Protein AF-A0A3B1BJD5-F1 (afdb_monomer)

Mean predicted aligned error: 6.27 Å

Nearest PDB structures (foldseek):
  6oih-assembly2_C  TM=5.327E-01  e=3.552E-01  Aquifex aeolicus VF5
  6oih-assembly1_D  TM=4.584E-01  e=2.961E-01  Aquifex aeolicus VF5

Radius of gyration: 19.08 Å; Cα contacts (8 Å, |Δi|>4): 242; chains: 1; bounding box: 48×38×48 Å

Structure (mmCIF, N/CA/C/O backbone):
data_AF-A0A3B1BJD5-F1
#
_entry.id   AF-A0A3B1BJD5-F1
#
loop_
_atom_site.group_PDB
_atom_site.id
_atom_site.type_symbol
_atom_site.label_atom_id
_atom_site.label_alt_id
_atom_site.label_comp_id
_atom_site.label_asym_id
_atom_site.label_entity_id
_atom_site.label_seq_id
_atom_site.pdbx_PDB_ins_code
_atom_site.Cartn_x
_atom_site.Cartn_y
_atom_site.Cartn_z
_atom_site.occupancy
_atom_site.B_iso_or_equiv
_atom_site.auth_seq_id
_atom_site.auth_comp_id
_atom_site.auth_asym_id
_atom_site.auth_atom_id
_atom_site.pdbx_PDB_model_num
ATOM 1 N N . MET A 1 1 ? 13.749 -19.580 -8.328 1.00 55.09 1 MET A N 1
ATOM 2 C CA . MET A 1 1 ? 14.750 -18.487 -8.400 1.00 55.09 1 MET A CA 1
ATOM 3 C C . MET A 1 1 ? 16.111 -19.047 -8.027 1.00 55.09 1 MET A C 1
ATOM 5 O O . MET A 1 1 ? 16.202 -19.703 -6.994 1.00 55.09 1 MET A O 1
ATOM 9 N N . ARG A 1 2 ? 17.153 -18.867 -8.848 1.00 71.12 2 ARG A N 1
ATOM 10 C CA . ARG A 1 2 ? 18.503 -19.333 -8.485 1.00 71.12 2 ARG A CA 1
ATOM 11 C C . ARG A 1 2 ? 19.071 -18.375 -7.427 1.00 71.12 2 ARG A C 1
ATOM 13 O O . ARG A 1 2 ? 18.827 -17.176 -7.498 1.00 71.12 2 ARG A O 1
ATOM 20 N N . LYS A 1 3 ? 19.856 -18.865 -6.455 1.00 68.94 3 LYS A N 1
ATOM 21 C CA . LYS A 1 3 ? 20.470 -18.023 -5.393 1.00 68.94 3 LYS A CA 1
ATOM 22 C C . LYS A 1 3 ? 21.253 -16.816 -5.948 1.00 68.94 3 LYS A C 1
ATOM 24 O O . LYS A 1 3 ? 21.345 -15.785 -5.289 1.00 68.94 3 LYS A O 1
ATOM 29 N N . LYS A 1 4 ? 21.792 -16.936 -7.169 1.00 74.38 4 LYS A N 1
ATOM 30 C CA . LYS A 1 4 ? 22.493 -15.859 -7.885 1.00 74.38 4 LYS A CA 1
ATOM 31 C C . LYS A 1 4 ? 21.564 -14.692 -8.254 1.00 74.38 4 LYS A C 1
ATOM 33 O O . LYS A 1 4 ? 21.969 -13.547 -8.095 1.00 74.38 4 LYS A O 1
ATOM 38 N N . ASP A 1 5 ? 20.320 -14.969 -8.640 1.00 77.00 5 ASP A N 1
ATOM 39 C CA . ASP A 1 5 ? 19.348 -13.954 -9.071 1.00 77.00 5 ASP A CA 1
ATOM 40 C C . ASP A 1 5 ? 18.937 -13.059 -7.894 1.00 77.00 5 ASP A C 1
ATOM 42 O O . ASP A 1 5 ? 18.892 -11.839 -8.016 1.00 77.00 5 ASP A O 1
ATOM 46 N N . LEU A 1 6 ? 18.724 -13.656 -6.713 1.00 78.69 6 LEU A N 1
ATOM 47 C CA . LEU A 1 6 ? 18.380 -12.918 -5.494 1.00 78.69 6 LEU A CA 1
ATOM 48 C C . LEU A 1 6 ? 19.480 -11.925 -5.095 1.00 78.69 6 LEU A C 1
ATOM 50 O O . LEU A 1 6 ? 19.189 -10.785 -4.742 1.00 78.69 6 LEU A O 1
ATOM 54 N N . ARG A 1 7 ? 20.752 -12.335 -5.191 1.00 82.31 7 ARG A N 1
ATOM 55 C CA . ARG A 1 7 ? 21.892 -11.455 -4.895 1.00 82.31 7 ARG A CA 1
ATOM 56 C C . ARG A 1 7 ? 21.932 -10.254 -5.839 1.00 82.31 7 ARG A C 1
ATOM 58 O O . ARG A 1 7 ? 22.247 -9.150 -5.399 1.00 82.31 7 ARG A O 1
ATOM 65 N N . ILE A 1 8 ? 21.594 -10.456 -7.112 1.00 79.25 8 ILE A N 1
ATOM 66 C CA . ILE A 1 8 ? 21.540 -9.378 -8.106 1.00 79.25 8 ILE A CA 1
ATOM 67 C C . ILE A 1 8 ? 20.424 -8.389 -7.751 1.00 79.25 8 ILE A C 1
ATOM 69 O O . ILE A 1 8 ? 20.696 -7.193 -7.670 1.00 79.25 8 ILE A O 1
ATOM 73 N N . TYR A 1 9 ? 19.214 -8.868 -7.444 1.00 81.38 9 TYR A N 1
ATOM 74 C CA . TYR A 1 9 ? 18.106 -7.998 -7.024 1.00 81.38 9 TYR A CA 1
ATOM 75 C C . TYR A 1 9 ? 18.443 -7.178 -5.773 1.00 81.38 9 TYR A C 1
ATOM 77 O O . TYR A 1 9 ? 18.254 -5.964 -5.767 1.00 81.38 9 TYR A O 1
ATOM 85 N N . LEU A 1 10 ? 19.028 -7.801 -4.746 1.00 79.38 10 LEU A N 1
ATOM 86 C CA . LEU A 1 10 ? 19.455 -7.089 -3.534 1.00 79.38 10 LEU A CA 1
ATOM 87 C C . LEU A 1 10 ? 20.529 -6.031 -3.822 1.00 79.38 10 LEU A C 1
ATOM 89 O O . LEU A 1 10 ? 20.517 -4.953 -3.226 1.00 79.38 10 LEU A O 1
ATOM 93 N N . THR A 1 11 ? 21.444 -6.313 -4.752 1.00 83.00 11 THR A N 1
ATOM 94 C CA . THR A 1 11 ? 22.478 -5.353 -5.167 1.00 83.00 11 THR A CA 1
ATOM 95 C C . THR A 1 11 ? 21.852 -4.137 -5.852 1.00 83.00 11 THR A C 1
ATOM 97 O O . THR A 1 11 ? 22.225 -3.011 -5.531 1.00 83.00 11 THR A O 1
ATOM 100 N N . LEU A 1 12 ? 20.867 -4.349 -6.735 1.00 79.62 12 LEU A N 1
ATOM 101 C CA . LEU A 1 12 ? 20.127 -3.269 -7.398 1.00 79.62 12 LEU A CA 1
ATOM 102 C C . LEU A 1 12 ? 19.384 -2.392 -6.385 1.00 79.62 12 LEU A C 1
ATOM 104 O O . LEU A 1 12 ? 19.548 -1.175 -6.403 1.00 79.62 12 LEU A O 1
ATOM 108 N N . ILE A 1 13 ? 18.659 -3.006 -5.445 1.00 80.44 13 ILE A N 1
ATOM 109 C CA . ILE A 1 13 ? 17.944 -2.282 -4.383 1.00 80.44 13 ILE A CA 1
ATOM 110 C C . ILE A 1 13 ? 18.921 -1.429 -3.561 1.00 80.44 13 ILE A C 1
ATOM 112 O O . ILE A 1 13 ? 18.677 -0.246 -3.322 1.00 80.44 13 ILE A O 1
ATOM 116 N N . THR A 1 14 ? 20.060 -2.005 -3.163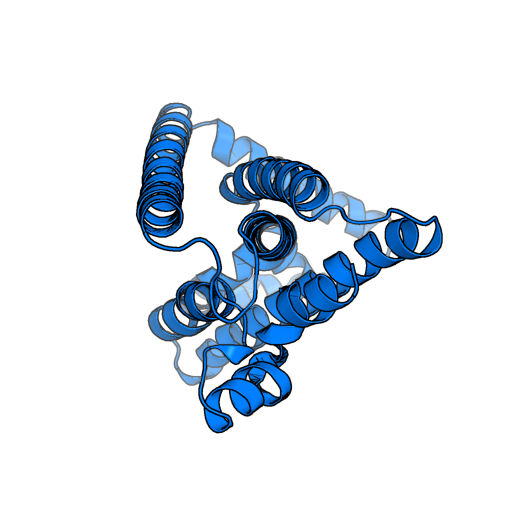 1.00 79.56 14 THR A N 1
ATOM 117 C CA . THR A 1 14 ? 21.069 -1.300 -2.356 1.00 79.56 14 THR A CA 1
ATOM 118 C C . THR A 1 14 ? 21.688 -0.128 -3.121 1.00 79.56 14 THR A C 1
ATOM 120 O O . THR A 1 14 ? 21.891 0.942 -2.545 1.00 79.56 14 THR A O 1
ATOM 123 N N . ALA A 1 15 ? 21.968 -0.299 -4.416 1.00 81.62 15 ALA A N 1
ATOM 124 C CA . ALA A 1 15 ? 22.473 0.772 -5.270 1.00 81.62 15 ALA A CA 1
ATOM 125 C C . ALA A 1 15 ? 21.460 1.923 -5.393 1.00 81.62 15 ALA A C 1
ATOM 127 O O . ALA A 1 15 ? 21.830 3.085 -5.214 1.00 81.62 15 ALA A O 1
ATOM 128 N N . SER A 1 16 ? 20.177 1.608 -5.592 1.00 75.44 16 SER A N 1
ATOM 129 C CA . SER A 1 16 ? 19.103 2.606 -5.666 1.00 75.44 16 SER A CA 1
ATOM 130 C C . SER A 1 16 ? 18.926 3.382 -4.358 1.00 75.44 16 SER A C 1
ATOM 132 O O . SER A 1 16 ? 18.714 4.595 -4.385 1.00 75.44 16 SER A O 1
ATOM 134 N N . ILE A 1 17 ? 19.054 2.717 -3.205 1.00 76.31 17 ILE A N 1
ATOM 135 C CA . ILE A 1 17 ? 19.011 3.378 -1.891 1.00 76.31 17 ILE A CA 1
ATOM 136 C C . ILE A 1 17 ? 20.200 4.336 -1.726 1.00 76.31 17 ILE A C 1
ATOM 138 O O . ILE A 1 17 ? 20.011 5.480 -1.312 1.00 76.31 17 ILE A O 1
ATOM 142 N N . ARG A 1 18 ? 21.417 3.907 -2.088 1.00 79.19 18 ARG A N 1
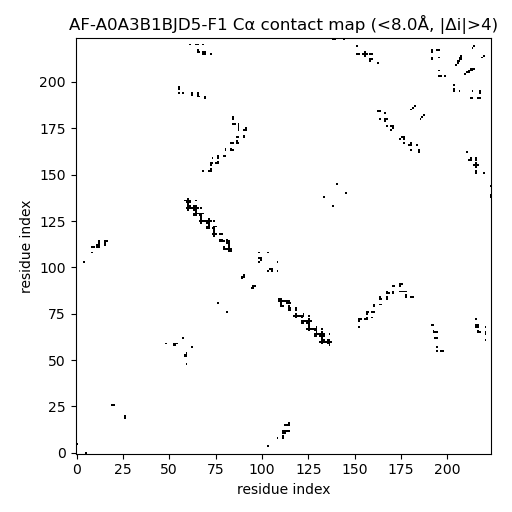ATOM 143 C CA . ARG A 1 18 ? 22.625 4.747 -1.993 1.00 79.19 18 ARG A CA 1
ATOM 144 C C . ARG A 1 18 ? 22.534 6.001 -2.861 1.00 79.19 18 ARG A C 1
ATOM 146 O O . ARG A 1 18 ? 22.813 7.080 -2.350 1.00 79.19 18 ARG A O 1
ATOM 153 N N . GLY A 1 19 ? 22.066 5.878 -4.104 1.00 77.94 19 GLY A N 1
ATOM 154 C CA . GLY A 1 19 ? 21.890 7.031 -4.996 1.00 77.94 19 GLY A CA 1
ATOM 155 C C . GLY A 1 19 ? 20.889 8.065 -4.462 1.00 77.94 19 GLY A C 1
ATOM 156 O O . GLY A 1 19 ? 21.081 9.264 -4.629 1.00 77.94 19 GLY A O 1
ATOM 157 N N . LYS A 1 20 ? 19.844 7.633 -3.740 1.0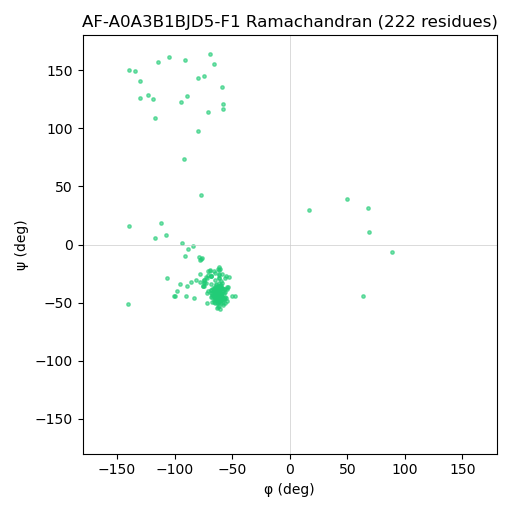0 70.06 20 LYS A N 1
ATOM 158 C CA . LYS A 1 20 ? 18.892 8.567 -3.109 1.00 70.06 20 LYS A CA 1
ATOM 159 C C . LYS A 1 20 ? 19.446 9.273 -1.870 1.00 70.06 20 LYS A C 1
ATOM 161 O O . LYS A 1 20 ? 19.039 10.397 -1.594 1.00 70.06 20 LYS A O 1
ATOM 166 N N . MET A 1 21 ? 20.351 8.637 -1.125 1.00 73.94 21 MET A N 1
ATOM 167 C CA . MET A 1 21 ? 20.962 9.230 0.075 1.00 73.94 21 MET A CA 1
ATOM 168 C C . MET A 1 21 ? 22.067 10.250 -0.237 1.00 73.94 21 MET A C 1
ATOM 170 O O . MET A 1 21 ? 22.467 11.001 0.651 1.00 73.94 21 MET A O 1
ATOM 174 N N . GLU A 1 22 ? 22.546 10.298 -1.480 1.00 80.62 22 GLU A N 1
ATOM 175 C CA . GLU A 1 22 ? 23.562 11.255 -1.926 1.00 80.62 22 GLU A CA 1
ATOM 176 C C . GLU A 1 22 ? 23.049 12.706 -1.859 1.00 80.62 22 GLU A C 1
ATOM 178 O O . GLU A 1 22 ? 23.743 13.608 -1.385 1.00 80.62 22 GLU A O 1
ATOM 183 N N . TYR A 1 23 ? 21.777 12.924 -2.207 1.00 77.75 23 TYR A N 1
ATOM 184 C CA . TYR A 1 23 ? 21.139 14.243 -2.208 1.00 77.75 23 TYR A CA 1
ATOM 185 C C . TYR A 1 23 ? 20.440 14.556 -0.878 1.00 77.75 23 TYR A C 1
ATOM 187 O O . TYR A 1 23 ? 19.210 14.586 -0.775 1.00 77.75 23 TYR A O 1
ATOM 195 N N . LYS A 1 24 ? 21.238 14.849 0.156 1.00 78.12 24 LYS A N 1
ATOM 196 C CA . LYS A 1 24 ? 20.754 15.165 1.518 1.00 78.12 24 LYS A CA 1
ATOM 197 C C . LYS A 1 24 ? 19.709 16.291 1.565 1.00 78.12 24 LYS A C 1
ATOM 199 O O . LYS A 1 24 ? 18.760 16.211 2.340 1.00 78.12 24 LYS A O 1
ATOM 204 N N . MET A 1 25 ? 19.844 17.316 0.718 1.00 83.06 25 MET A N 1
ATOM 205 C CA . MET A 1 25 ? 18.879 18.426 0.646 1.00 83.06 25 MET A CA 1
ATOM 206 C C . MET A 1 25 ? 17.510 17.965 0.139 1.00 83.06 25 MET A C 1
ATOM 208 O O . MET A 1 25 ? 16.485 18.301 0.725 1.00 83.06 25 MET A O 1
ATOM 212 N N . THR A 1 26 ? 17.482 17.144 -0.910 1.00 81.12 26 THR A N 1
ATOM 213 C CA . THR A 1 26 ? 16.249 16.574 -1.468 1.00 81.12 26 THR A CA 1
ATOM 214 C C . THR A 1 26 ? 15.542 15.675 -0.454 1.00 81.12 26 THR A C 1
ATOM 216 O O . THR A 1 26 ? 14.317 15.706 -0.356 1.00 81.12 26 THR A O 1
ATOM 219 N N . PHE A 1 27 ? 16.306 14.928 0.350 1.00 75.44 27 PHE A N 1
ATOM 220 C CA . PHE A 1 27 ? 15.767 14.151 1.465 1.00 75.44 27 PHE A CA 1
ATOM 221 C C . PHE A 1 27 ? 15.086 15.039 2.519 1.00 75.44 27 PHE A C 1
ATOM 223 O O . PHE A 1 27 ? 13.950 14.761 2.897 1.00 75.44 27 PHE A O 1
ATOM 230 N N . LEU A 1 28 ? 15.740 16.123 2.955 1.00 81.25 28 LEU A N 1
ATOM 231 C CA . LEU A 1 28 ? 15.172 17.056 3.936 1.00 81.25 28 LEU A CA 1
ATOM 232 C C . LEU A 1 28 ? 13.889 17.719 3.422 1.00 81.25 28 LEU A C 1
ATOM 234 O O . LEU A 1 28 ? 12.886 17.731 4.131 1.00 81.25 28 LEU A O 1
ATOM 238 N N . PHE A 1 29 ? 13.881 18.213 2.181 1.00 86.25 29 PHE A N 1
ATOM 239 C CA . PHE A 1 29 ? 12.675 18.796 1.584 1.00 86.25 29 PHE A CA 1
ATOM 240 C C . PHE A 1 29 ? 11.531 17.786 1.488 1.00 86.25 29 PHE A C 1
ATOM 242 O O . PHE A 1 29 ? 10.403 18.117 1.848 1.00 86.25 29 PHE A O 1
ATOM 249 N N . MET A 1 30 ? 11.812 16.550 1.056 1.00 79.50 30 MET A N 1
ATOM 250 C CA . MET A 1 30 ? 10.806 15.485 1.049 1.00 79.50 30 MET A CA 1
ATOM 251 C C . MET A 1 30 ? 10.280 15.199 2.454 1.00 79.50 30 MET A C 1
ATOM 253 O O . MET A 1 30 ? 9.074 15.059 2.620 1.00 79.50 30 MET A O 1
ATOM 257 N N . PHE A 1 31 ? 11.153 15.147 3.461 1.00 78.81 31 PHE A N 1
ATOM 258 C CA . PHE A 1 31 ? 10.751 14.938 4.848 1.00 78.81 31 PHE A CA 1
ATOM 259 C C . PHE A 1 31 ? 9.801 16.042 5.336 1.00 78.81 31 PHE A C 1
ATOM 261 O O . PHE A 1 31 ? 8.715 15.734 5.821 1.00 78.81 31 PHE A O 1
ATOM 268 N N . PHE A 1 32 ? 10.145 17.319 5.147 1.00 84.06 32 PHE A N 1
ATOM 269 C CA . PHE A 1 32 ? 9.286 18.436 5.560 1.00 84.06 32 PHE A CA 1
ATOM 270 C C . PHE A 1 32 ? 7.965 18.496 4.789 1.00 84.06 32 PHE A C 1
ATOM 272 O O . PHE A 1 32 ? 6.914 18.678 5.403 1.00 84.06 32 PHE A O 1
ATOM 279 N N . ALA A 1 33 ? 7.993 18.302 3.467 1.00 84.62 33 ALA A N 1
ATOM 280 C CA . ALA A 1 33 ? 6.779 18.250 2.652 1.00 84.62 33 ALA A CA 1
ATOM 281 C C . ALA A 1 33 ? 5.822 17.165 3.157 1.00 84.62 33 ALA A C 1
ATOM 283 O O . ALA A 1 33 ? 4.610 17.363 3.221 1.00 84.62 33 ALA A O 1
ATOM 284 N N . LEU A 1 34 ? 6.386 16.035 3.573 1.00 78.62 34 LEU A N 1
ATOM 285 C CA . LEU A 1 34 ? 5.636 14.913 4.089 1.00 78.62 34 LEU A CA 1
ATOM 286 C C . LEU A 1 34 ? 5.047 15.192 5.480 1.00 78.62 34 LEU A C 1
ATOM 288 O O . LEU A 1 34 ? 3.878 14.892 5.712 1.00 78.62 34 LEU A O 1
ATOM 292 N N . VAL A 1 35 ? 5.808 15.829 6.377 1.00 79.44 35 VAL A N 1
ATOM 293 C CA . VAL A 1 35 ? 5.302 16.296 7.681 1.00 79.44 35 VAL A CA 1
ATOM 294 C C . VAL A 1 35 ? 4.111 17.241 7.498 1.00 79.44 35 VAL A C 1
ATOM 296 O O . VAL A 1 35 ? 3.087 17.058 8.152 1.00 79.44 35 VAL A O 1
ATOM 299 N N . ILE A 1 36 ? 4.208 18.210 6.582 1.00 85.56 36 ILE A N 1
ATOM 300 C CA . ILE A 1 36 ? 3.123 19.163 6.295 1.00 85.56 36 ILE A CA 1
ATOM 301 C C . ILE A 1 36 ? 1.903 18.445 5.707 1.00 85.56 36 ILE A C 1
ATOM 303 O O . ILE A 1 36 ? 0.782 18.671 6.163 1.00 85.56 36 ILE A O 1
ATOM 307 N N . TYR A 1 37 ? 2.115 17.560 4.728 1.00 79.06 37 TYR A N 1
ATOM 308 C CA . TYR A 1 37 ? 1.046 16.774 4.109 1.00 79.06 37 TYR A CA 1
ATOM 309 C C . TYR A 1 37 ? 0.248 15.987 5.157 1.00 79.06 37 TYR A C 1
ATOM 311 O O . TYR A 1 37 ? -0.984 16.033 5.171 1.00 79.06 37 TYR A O 1
ATOM 319 N N . TYR A 1 38 ? 0.938 15.325 6.088 1.00 73.62 38 TYR A N 1
ATOM 320 C CA . TYR A 1 38 ? 0.279 14.561 7.145 1.00 73.62 38 TYR A CA 1
ATOM 321 C C . TYR A 1 38 ? -0.343 15.426 8.237 1.00 73.62 38 TYR A C 1
ATOM 323 O O . TYR A 1 38 ? -1.422 15.086 8.718 1.00 73.62 38 TYR A O 1
ATOM 331 N N . ALA A 1 39 ? 0.272 16.552 8.601 1.00 78.25 39 ALA A N 1
ATOM 332 C CA . ALA A 1 39 ? -0.342 17.511 9.514 1.00 78.25 39 ALA A CA 1
ATOM 333 C C . ALA A 1 39 ? -1.677 18.034 8.956 1.00 78.25 39 ALA A C 1
ATOM 335 O O . ALA A 1 39 ? -2.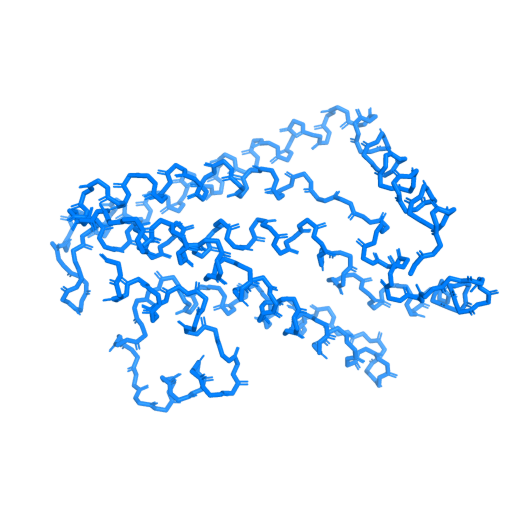643 18.164 9.705 1.00 78.25 39 ALA A O 1
ATOM 336 N N . GLY A 1 40 ? -1.758 18.251 7.637 1.00 80.94 40 GLY A N 1
ATOM 337 C CA . GLY A 1 40 ? -3.000 18.604 6.948 1.00 80.94 40 GLY A CA 1
ATOM 338 C C . GLY A 1 40 ? -4.074 17.520 7.066 1.00 80.94 40 GLY A C 1
ATOM 339 O O . GLY A 1 40 ? -5.199 17.819 7.460 1.00 80.94 40 GLY A O 1
ATOM 340 N N . HIS A 1 41 ? -3.720 16.258 6.804 1.00 71.25 41 HIS A N 1
ATOM 341 C CA . HIS A 1 41 ? -4.637 15.117 6.963 1.00 71.25 41 HIS A CA 1
ATOM 342 C C . HIS A 1 41 ? -5.139 14.962 8.402 1.00 71.25 41 HIS A C 1
ATOM 344 O O . HIS A 1 41 ? -6.343 14.840 8.623 1.00 71.25 41 HIS A O 1
ATOM 350 N N . ILE A 1 42 ? -4.246 15.044 9.394 1.00 70.81 42 ILE A N 1
ATOM 351 C CA . ILE A 1 42 ? -4.626 15.025 10.815 1.00 70.81 42 ILE A CA 1
ATOM 352 C C . ILE A 1 42 ? -5.543 16.210 11.139 1.00 70.81 42 ILE A C 1
ATOM 354 O O . ILE A 1 42 ? -6.533 16.034 11.842 1.00 70.81 42 ILE A O 1
ATOM 358 N N . GLY A 1 43 ? -5.260 17.400 10.604 1.00 75.69 43 GLY A N 1
ATOM 359 C CA . GLY A 1 43 ? -6.100 18.585 10.772 1.00 75.69 43 GLY A CA 1
ATOM 360 C C . GLY A 1 43 ? -7.522 18.383 10.245 1.00 75.69 43 GLY A C 1
ATOM 361 O O . GLY A 1 43 ? -8.481 18.681 10.955 1.00 75.69 43 GLY A O 1
ATOM 362 N N . VAL A 1 44 ? -7.673 17.813 9.044 1.00 71.25 44 VAL A N 1
ATOM 363 C CA . VAL A 1 44 ? -8.989 17.468 8.474 1.00 71.25 44 VAL A CA 1
ATOM 364 C C . VAL A 1 44 ? -9.721 16.475 9.372 1.00 71.25 44 VAL A C 1
ATOM 366 O O . VAL A 1 44 ? -10.889 16.692 9.698 1.00 71.25 44 VAL A O 1
ATOM 369 N N . VAL A 1 45 ? -9.032 15.424 9.822 1.00 68.25 45 VAL A N 1
ATOM 370 C CA . VAL A 1 45 ? -9.603 14.437 10.743 1.00 68.25 45 VAL A CA 1
ATOM 371 C C . VAL A 1 45 ? -10.072 15.123 12.024 1.00 68.25 45 VAL A C 1
ATOM 373 O O . VAL A 1 45 ? -11.240 14.984 12.359 1.00 68.25 45 VAL A O 1
ATOM 376 N N . LEU A 1 46 ? -9.234 15.925 12.691 1.00 68.12 46 LEU A N 1
ATOM 377 C CA . LEU A 1 46 ? -9.573 16.642 13.930 1.00 68.12 46 LEU A CA 1
ATOM 378 C C . LEU A 1 46 ? -10.800 17.551 13.783 1.00 68.12 46 LEU A C 1
ATOM 380 O O . LEU A 1 46 ? -11.643 17.581 14.678 1.00 68.12 46 LEU A O 1
ATOM 384 N N . VAL A 1 47 ? -10.932 18.259 12.658 1.00 78.31 47 VAL A N 1
ATOM 385 C CA . VAL A 1 47 ? -12.119 19.080 12.362 1.00 78.31 47 VAL A CA 1
ATOM 386 C C . VAL A 1 47 ? -13.376 18.214 12.267 1.00 78.31 47 VAL A C 1
ATOM 388 O O . VAL A 1 47 ? -14.430 18.598 12.776 1.00 78.31 47 VAL A O 1
ATOM 391 N N . ILE A 1 48 ? -13.268 17.031 11.659 1.00 69.62 48 ILE A N 1
ATOM 392 C CA . ILE A 1 48 ? -14.362 16.060 11.606 1.00 69.62 48 ILE A CA 1
ATOM 393 C C . ILE A 1 48 ? -14.658 15.513 13.013 1.00 69.62 48 ILE A C 1
ATOM 395 O O . ILE A 1 48 ? -15.825 15.515 13.398 1.00 69.62 48 ILE A O 1
ATOM 399 N N . LEU A 1 49 ? -13.646 15.142 13.816 1.00 65.06 49 LEU A N 1
ATOM 400 C CA . LEU A 1 49 ? -13.830 14.644 15.195 1.00 65.06 49 LEU A CA 1
ATOM 401 C C . LEU A 1 49 ? -14.518 15.681 16.095 1.00 65.06 49 LEU A C 1
ATOM 403 O O . LEU A 1 49 ? -15.312 15.323 16.960 1.00 65.06 49 LEU A O 1
ATOM 407 N N . ALA A 1 50 ? -14.226 16.968 15.893 1.00 73.38 50 ALA A N 1
ATOM 408 C CA . ALA A 1 50 ? -14.837 18.054 16.656 1.00 73.38 50 ALA A CA 1
ATOM 409 C C . ALA A 1 50 ? -16.331 18.251 16.338 1.00 73.38 50 ALA A C 1
ATOM 411 O O . ALA A 1 50 ? -17.058 18.836 17.139 1.00 73.38 50 ALA A O 1
ATOM 412 N N . LYS A 1 51 ? -16.795 17.792 15.167 1.00 75.50 51 LYS A N 1
ATOM 413 C CA . LYS A 1 51 ? -18.181 17.949 14.696 1.00 75.50 51 LYS A CA 1
ATOM 414 C C . LYS A 1 51 ? -18.998 16.659 14.756 1.00 75.50 51 LYS A C 1
ATOM 416 O O . LYS A 1 51 ? -20.215 16.736 14.904 1.00 75.50 51 LYS A O 1
ATOM 421 N N . PHE A 1 52 ? -18.357 15.500 14.625 1.00 73.56 52 PHE A N 1
ATOM 422 C CA . PHE A 1 52 ? -19.009 14.201 14.484 1.00 73.56 52 PHE A CA 1
ATOM 423 C C . PHE A 1 52 ? -18.429 13.190 15.474 1.00 73.56 52 PHE A C 1
ATOM 425 O O . PHE A 1 52 ? -17.227 12.943 15.499 1.00 73.56 52 PHE A O 1
ATOM 432 N N . THR A 1 53 ? -19.304 12.564 16.260 1.00 72.06 53 THR A N 1
ATOM 433 C CA . THR A 1 53 ? -18.940 11.474 17.181 1.00 72.06 53 THR A CA 1
ATOM 434 C C . THR A 1 53 ? -18.839 10.126 16.472 1.00 72.06 53 THR A C 1
ATOM 436 O O . THR A 1 53 ? -18.041 9.278 16.865 1.00 72.06 53 THR A O 1
ATOM 439 N N . THR A 1 54 ? -19.630 9.932 15.414 1.00 79.50 54 THR A N 1
ATOM 440 C CA . THR A 1 54 ? -19.589 8.753 14.547 1.00 79.50 54 THR A CA 1
ATOM 441 C C . THR A 1 54 ? -19.760 9.155 13.086 1.00 79.50 54 THR A C 1
ATOM 443 O O . THR A 1 54 ? -20.429 10.144 12.774 1.00 79.50 54 THR A O 1
ATOM 446 N N . ILE A 1 55 ? -19.163 8.381 12.181 1.00 79.50 55 ILE A N 1
ATOM 447 C CA . ILE A 1 55 ? -19.301 8.542 10.731 1.00 79.50 55 ILE A CA 1
ATOM 448 C C . ILE A 1 55 ? -19.969 7.279 10.199 1.00 79.50 55 ILE A C 1
ATOM 450 O O . ILE A 1 55 ? -19.367 6.212 10.197 1.00 79.50 55 ILE A O 1
ATOM 454 N N . ALA A 1 56 ? -21.234 7.383 9.784 1.00 81.19 56 ALA A N 1
ATOM 455 C CA . ALA A 1 56 ? -22.024 6.241 9.306 1.00 81.19 56 ALA A CA 1
ATOM 456 C C . ALA A 1 56 ? -22.002 5.021 10.256 1.00 81.19 56 ALA A C 1
ATOM 458 O O . ALA A 1 56 ? -21.921 3.877 9.811 1.00 81.19 56 ALA A O 1
ATOM 459 N N . GLY A 1 57 ? -22.052 5.279 11.568 1.00 84.62 57 GLY A N 1
ATOM 460 C CA . GLY A 1 57 ? -22.025 4.254 12.616 1.00 84.62 57 GLY A CA 1
ATOM 461 C C . GLY A 1 57 ? -20.629 3.847 13.093 1.00 84.62 57 GLY A C 1
ATOM 462 O O . GLY A 1 57 ? -20.541 3.128 14.078 1.00 84.62 57 GLY A O 1
ATOM 463 N N . TRP A 1 58 ? -19.559 4.334 12.457 1.00 87.88 58 TRP A N 1
ATOM 464 C CA . TRP A 1 58 ? -18.180 4.061 12.861 1.00 87.88 58 TRP A CA 1
ATOM 465 C C . TRP A 1 58 ? -17.698 5.101 13.867 1.00 87.88 58 TRP A C 1
ATOM 467 O O . TRP A 1 58 ? -17.784 6.309 13.625 1.00 87.88 58 TRP A O 1
ATOM 477 N N . SER A 1 59 ? -17.172 4.631 14.989 1.00 88.44 59 SER A N 1
ATOM 478 C CA . SER A 1 59 ? -16.453 5.430 15.972 1.00 88.44 59 SER A CA 1
ATOM 479 C C . SER A 1 59 ? -15.103 5.904 15.432 1.00 88.44 59 SER A C 1
ATOM 481 O O . SER A 1 59 ? -14.553 5.391 14.456 1.00 88.44 59 SER A O 1
ATOM 483 N N . LEU A 1 60 ? -14.523 6.891 16.110 1.00 83.25 60 LEU A N 1
ATOM 484 C CA . LEU A 1 60 ? -13.241 7.474 15.716 1.00 83.25 60 LEU A CA 1
ATOM 485 C C . LEU A 1 60 ? -12.084 6.468 15.804 1.00 83.25 60 LEU A C 1
ATOM 487 O O . LEU A 1 60 ? -11.176 6.506 14.975 1.00 83.25 60 LEU A O 1
ATOM 491 N N . GLY A 1 61 ? -12.130 5.556 16.781 1.00 87.06 61 GLY A N 1
ATOM 492 C CA . GLY A 1 61 ? -11.156 4.473 16.907 1.00 87.06 61 GLY A CA 1
ATOM 493 C C . GLY A 1 61 ? -11.211 3.521 15.715 1.00 87.06 61 GLY A C 1
ATOM 494 O O . GLY A 1 61 ? -10.177 3.218 15.121 1.00 87.06 61 GLY A O 1
ATOM 495 N N . GLU A 1 62 ? -12.415 3.107 15.313 1.00 90.19 62 GLU A N 1
ATOM 496 C CA . GLU A 1 62 ? -12.609 2.201 14.172 1.00 90.19 62 GLU A CA 1
ATOM 497 C C . GLU A 1 62 ? -12.190 2.871 12.853 1.00 90.19 62 GLU A C 1
ATOM 499 O O . GLU A 1 62 ? -11.538 2.249 12.013 1.00 90.19 62 GLU A O 1
ATOM 504 N N . MET A 1 63 ? -12.467 4.171 12.702 1.00 87.88 63 MET A N 1
ATOM 505 C CA . MET A 1 63 ? -11.983 4.976 11.575 1.00 87.88 63 MET A CA 1
ATOM 506 C C . MET A 1 63 ? -10.452 5.060 11.534 1.00 87.88 63 MET A C 1
ATOM 508 O O . MET A 1 63 ? -9.848 4.905 10.472 1.00 87.88 63 MET A O 1
ATOM 512 N N . ALA A 1 64 ? -9.803 5.269 12.683 1.00 87.19 64 ALA A N 1
ATOM 513 C CA . ALA A 1 64 ? -8.346 5.282 12.775 1.00 87.19 64 ALA A CA 1
ATOM 514 C C . ALA A 1 64 ? -7.736 3.906 12.456 1.00 87.19 64 ALA A C 1
ATOM 516 O O . ALA A 1 64 ? -6.695 3.836 11.801 1.00 87.19 64 ALA A O 1
ATOM 517 N N . PHE A 1 65 ? -8.399 2.814 12.853 1.00 91.75 65 PHE A N 1
ATOM 518 C CA . PHE A 1 65 ? -7.977 1.453 12.519 1.00 91.75 65 PHE A CA 1
ATOM 519 C C . PHE A 1 65 ? -8.081 1.181 11.008 1.00 91.75 65 PHE A C 1
ATOM 521 O O . PHE A 1 65 ? -7.133 0.680 10.398 1.00 91.75 65 PHE A O 1
ATOM 528 N N . LEU A 1 66 ? -9.191 1.589 10.384 1.00 92.38 66 LEU A N 1
ATOM 529 C CA . LEU A 1 66 ? -9.411 1.523 8.935 1.00 92.38 66 LEU A CA 1
ATOM 530 C C . LEU A 1 66 ? -8.36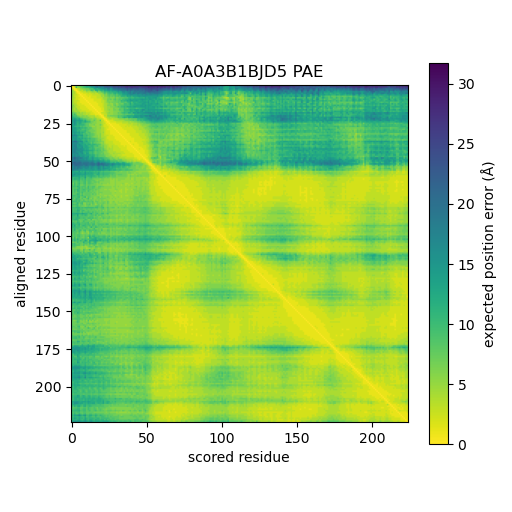0 2.322 8.155 1.00 92.38 66 LEU A C 1
ATOM 532 O O . LEU A 1 66 ? -7.780 1.818 7.186 1.00 92.38 66 LEU A O 1
ATOM 536 N N . TYR A 1 67 ? -8.067 3.544 8.602 1.00 89.69 67 TYR A N 1
ATOM 537 C CA . TYR A 1 67 ? -7.007 4.373 8.030 1.00 89.69 67 TYR A CA 1
ATOM 538 C C . TYR A 1 67 ? -5.627 3.725 8.193 1.00 89.69 67 TYR A C 1
ATOM 540 O O . TYR A 1 67 ? -4.845 3.668 7.242 1.00 89.69 67 TYR A O 1
ATOM 548 N N . GLY A 1 68 ? -5.338 3.174 9.373 1.00 91.00 68 GLY A N 1
ATOM 549 C CA . GLY A 1 68 ? -4.089 2.477 9.653 1.00 91.00 68 GLY A CA 1
ATOM 550 C C . GLY A 1 68 ? -3.839 1.305 8.701 1.00 91.00 68 GLY A C 1
ATOM 551 O O . GLY A 1 68 ? -2.752 1.216 8.124 1.00 91.00 68 GLY A O 1
ATOM 552 N N . LEU A 1 69 ? -4.842 0.445 8.473 1.00 94.06 69 LEU A N 1
ATOM 553 C CA . LEU A 1 69 ? -4.732 -0.679 7.529 1.00 94.06 69 LEU A CA 1
ATOM 554 C C . LEU A 1 69 ? -4.422 -0.194 6.110 1.00 94.06 69 LEU A C 1
ATOM 556 O O . LEU A 1 69 ? -3.550 -0.748 5.430 1.00 94.06 69 LEU A O 1
ATOM 560 N N . MET A 1 70 ? -5.101 0.867 5.671 1.00 92.44 70 MET A N 1
ATOM 561 C CA . MET A 1 70 ? -4.892 1.466 4.356 1.00 92.44 70 MET A CA 1
ATOM 562 C C . MET A 1 70 ? -3.466 2.005 4.194 1.00 92.44 70 MET A C 1
ATOM 564 O O . MET A 1 70 ? -2.769 1.634 3.250 1.00 92.44 70 MET A O 1
ATOM 568 N N . VAL A 1 71 ? -3.006 2.856 5.115 1.00 91.00 71 VAL A N 1
ATOM 569 C CA . VAL A 1 71 ? -1.696 3.516 5.000 1.00 91.00 71 VAL A CA 1
ATOM 570 C C . VAL A 1 71 ? -0.553 2.518 5.157 1.00 91.00 71 VAL A C 1
ATOM 572 O O . VAL A 1 71 ? 0.426 2.575 4.407 1.00 91.00 71 VAL A O 1
ATOM 575 N N . PHE A 1 72 ? -0.687 1.559 6.074 1.00 92.94 72 PHE A N 1
ATOM 576 C CA . PHE A 1 72 ? 0.321 0.523 6.267 1.00 92.94 72 PHE A CA 1
ATOM 577 C C . PHE A 1 72 ? 0.471 -0.355 5.016 1.00 92.94 72 PHE A C 1
ATOM 579 O O . PHE A 1 72 ? 1.581 -0.534 4.502 1.00 92.94 72 PHE A O 1
ATOM 586 N N . SER A 1 73 ? -0.644 -0.869 4.485 1.00 94.25 73 SER A N 1
ATOM 587 C CA . SER A 1 73 ? -0.631 -1.692 3.267 1.00 94.25 73 SER A CA 1
ATOM 588 C C . SER A 1 73 ? -0.150 -0.904 2.046 1.00 94.25 73 SER A C 1
ATOM 590 O O . SER A 1 73 ? 0.578 -1.441 1.209 1.00 94.25 73 SER A O 1
ATOM 592 N N . GLN A 1 74 ? -0.461 0.390 1.963 1.00 91.19 74 GLN A N 1
ATOM 593 C CA . GLN A 1 74 ? 0.068 1.278 0.933 1.00 91.19 74 GLN A CA 1
ATOM 594 C C . GLN A 1 74 ? 1.584 1.452 1.042 1.00 91.19 74 GLN A C 1
ATOM 596 O O . GLN A 1 74 ? 2.267 1.429 0.014 1.00 91.19 74 GLN A O 1
ATOM 601 N N . GLY A 1 75 ? 2.112 1.622 2.257 1.00 91.00 75 GLY A N 1
ATOM 602 C CA . GLY A 1 75 ? 3.549 1.688 2.509 1.00 91.00 75 GLY A CA 1
ATOM 603 C C . GLY A 1 75 ? 4.256 0.442 1.993 1.00 91.00 75 GLY A C 1
ATOM 604 O O . GLY A 1 75 ? 5.173 0.554 1.181 1.00 91.00 75 GLY A O 1
ATOM 605 N N . LEU A 1 76 ? 3.757 -0.741 2.363 1.00 92.50 76 LEU A N 1
ATOM 606 C CA . LEU A 1 76 ? 4.264 -2.015 1.847 1.00 92.50 76 LEU A CA 1
ATOM 607 C C . LEU A 1 76 ? 4.153 -2.114 0.321 1.00 92.50 76 LEU A C 1
ATOM 609 O O . LEU A 1 76 ? 5.113 -2.490 -0.347 1.00 92.50 76 LEU A O 1
ATOM 613 N N . THR A 1 77 ? 3.013 -1.733 -0.253 1.00 93.44 77 THR A N 1
ATOM 614 C CA . THR A 1 77 ? 2.813 -1.782 -1.707 1.00 93.44 77 THR A CA 1
ATOM 615 C C . THR A 1 77 ? 3.805 -0.878 -2.433 1.00 93.44 77 THR A C 1
ATOM 617 O O . THR A 1 77 ? 4.350 -1.268 -3.461 1.00 93.44 77 THR A O 1
ATOM 620 N N . SER A 1 78 ? 4.085 0.319 -1.917 1.00 90.44 78 SER A N 1
ATOM 621 C CA . SER A 1 78 ? 5.062 1.228 -2.523 1.00 90.44 78 SER A CA 1
ATOM 622 C C . SER A 1 78 ? 6.505 0.727 -2.430 1.00 90.44 78 SER A C 1
ATOM 624 O O . SER A 1 78 ? 7.283 1.013 -3.339 1.00 90.44 78 SER A O 1
ATOM 626 N N . VAL A 1 79 ? 6.860 -0.087 -1.430 1.00 88.69 79 VAL A N 1
ATOM 627 C CA . VAL A 1 79 ? 8.181 -0.741 -1.397 1.00 88.69 79 VAL A CA 1
ATOM 628 C C . VAL A 1 79 ? 8.387 -1.636 -2.620 1.00 88.69 79 VAL A C 1
ATOM 630 O O . VAL A 1 79 ? 9.460 -1.603 -3.213 1.00 88.69 79 VAL A O 1
ATOM 633 N N . PHE A 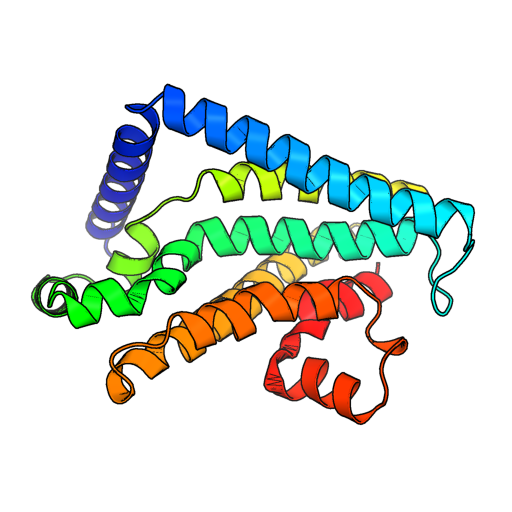1 80 ? 7.371 -2.409 -3.009 1.00 89.62 80 PHE A N 1
ATOM 634 C CA . PHE A 1 80 ? 7.507 -3.410 -4.072 1.00 89.62 80 PHE A CA 1
ATOM 635 C C . PHE A 1 80 ? 7.072 -2.914 -5.456 1.00 89.62 80 PHE A C 1
ATOM 637 O O . PHE A 1 80 ? 7.652 -3.315 -6.458 1.00 89.62 80 PHE A O 1
ATOM 644 N N . PHE A 1 81 ? 6.056 -2.053 -5.530 1.00 92.44 81 PHE A N 1
ATOM 645 C CA . PHE A 1 81 ? 5.371 -1.691 -6.777 1.00 92.44 81 PHE A CA 1
ATOM 646 C C . PHE A 1 81 ? 5.497 -0.209 -7.152 1.00 92.44 81 PHE A C 1
ATOM 648 O O . PHE A 1 81 ? 4.870 0.214 -8.120 1.00 92.44 81 PHE A O 1
ATOM 655 N N . SER A 1 82 ? 6.276 0.608 -6.430 1.00 88.94 82 SER A N 1
ATOM 656 C CA . SER A 1 82 ? 6.445 2.037 -6.772 1.00 88.94 82 SER A CA 1
ATOM 657 C C . SER A 1 82 ? 6.978 2.255 -8.188 1.00 88.94 82 SER A C 1
ATOM 659 O O . SER A 1 82 ? 6.469 3.113 -8.905 1.00 88.94 82 SER A O 1
ATOM 661 N N . SER A 1 83 ? 7.926 1.425 -8.635 1.00 88.94 83 SER A N 1
ATOM 662 C CA . SER A 1 83 ? 8.490 1.481 -9.991 1.00 88.94 83 SER A CA 1
ATOM 663 C C . SER A 1 83 ? 7.436 1.399 -11.099 1.00 88.94 83 SER A C 1
ATOM 665 O O . SER A 1 83 ? 7.655 1.929 -12.186 1.00 88.94 83 SER A O 1
ATOM 667 N N . MET A 1 84 ? 6.290 0.758 -10.837 1.00 91.81 84 MET A N 1
ATOM 668 C CA . MET A 1 84 ? 5.214 0.619 -11.821 1.00 91.81 84 MET A CA 1
ATOM 669 C C . MET A 1 84 ? 4.544 1.957 -12.142 1.00 91.81 84 MET A C 1
ATOM 671 O O . MET A 1 84 ? 4.052 2.130 -13.255 1.00 91.81 84 MET A O 1
ATOM 675 N N . ASN A 1 85 ? 4.560 2.922 -11.218 1.00 89.19 85 ASN A N 1
ATOM 676 C CA . ASN A 1 85 ? 3.932 4.228 -11.431 1.00 89.19 85 ASN A CA 1
ATOM 677 C C . ASN A 1 85 ? 4.605 5.031 -12.558 1.00 89.19 85 ASN A C 1
ATOM 679 O O . ASN A 1 85 ? 3.976 5.886 -13.172 1.00 89.19 85 ASN A O 1
ATOM 683 N N . GLU A 1 86 ? 5.879 4.747 -12.832 1.00 87.44 86 GLU A N 1
ATOM 684 C CA . GLU A 1 86 ? 6.685 5.405 -13.865 1.00 87.44 86 GLU A CA 1
ATOM 685 C C . GLU A 1 86 ? 7.014 4.448 -15.021 1.00 87.44 86 GLU A C 1
ATOM 687 O O . GLU A 1 86 ? 7.945 4.686 -15.790 1.00 87.44 86 GLU A O 1
ATOM 692 N N . PHE A 1 87 ? 6.261 3.350 -15.144 1.00 93.38 87 PHE A N 1
ATOM 693 C CA . PHE A 1 87 ? 6.497 2.338 -16.169 1.00 93.38 87 PHE A CA 1
ATOM 694 C C . PHE A 1 87 ? 6.380 2.907 -17.590 1.00 93.38 87 PHE A C 1
ATOM 696 O O . PHE A 1 87 ? 7.168 2.529 -18.453 1.00 93.38 87 PHE A O 1
ATOM 703 N N . GLU A 1 88 ? 5.480 3.870 -17.828 1.00 93.75 88 GLU A N 1
ATOM 704 C CA . GLU A 1 88 ? 5.390 4.554 -19.127 1.00 93.75 88 GLU A CA 1
ATOM 705 C C . GLU A 1 88 ? 6.727 5.160 -19.571 1.00 93.75 88 GLU A C 1
ATOM 707 O O . GLU A 1 88 ? 7.069 5.082 -20.744 1.00 93.75 88 GLU A O 1
ATOM 712 N N . THR A 1 89 ? 7.524 5.697 -18.644 1.00 92.31 89 THR A N 1
ATOM 713 C CA . THR A 1 89 ? 8.796 6.353 -18.959 1.00 92.31 89 THR A CA 1
ATOM 714 C C . THR A 1 89 ? 9.801 5.336 -19.488 1.00 92.31 89 THR A C 1
ATOM 716 O O . THR A 1 89 ? 10.540 5.632 -20.421 1.00 92.31 89 THR A O 1
ATOM 719 N N . LEU A 1 90 ? 9.792 4.116 -18.937 1.00 92.06 90 LEU A N 1
ATOM 720 C CA . LEU A 1 90 ? 10.643 3.023 -19.412 1.00 92.06 90 LEU A CA 1
ATOM 721 C C . LEU A 1 90 ? 10.277 2.605 -20.839 1.00 92.06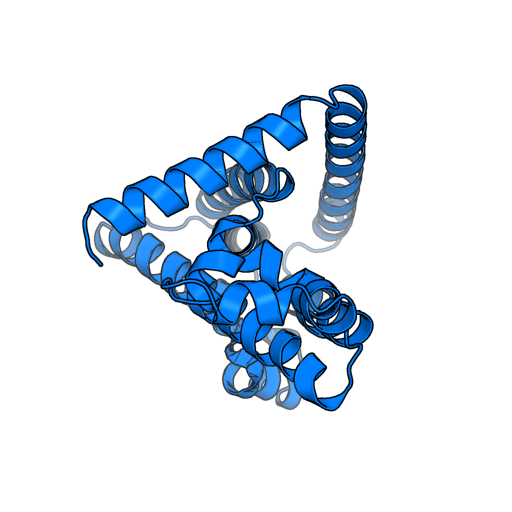 90 LEU A C 1
ATOM 723 O O . LEU A 1 90 ? 11.168 2.288 -21.624 1.00 92.06 90 LEU A O 1
ATOM 727 N N . VAL A 1 91 ? 8.984 2.606 -21.170 1.00 93.56 91 VAL A N 1
ATOM 728 C CA . VAL A 1 91 ? 8.493 2.267 -22.513 1.00 93.56 91 VAL A CA 1
ATOM 729 C C . VAL A 1 91 ? 8.822 3.385 -23.501 1.00 93.56 91 VAL A C 1
ATOM 731 O O . VAL A 1 91 ? 9.434 3.128 -24.532 1.00 93.56 91 VAL A O 1
ATOM 734 N N . VAL A 1 92 ? 8.493 4.636 -23.166 1.00 93.31 92 VAL A N 1
ATOM 735 C CA . VAL A 1 92 ? 8.720 5.807 -24.031 1.00 93.31 92 VAL A CA 1
ATOM 736 C C . VAL A 1 92 ? 10.204 6.021 -24.334 1.00 93.31 92 VAL A C 1
ATOM 738 O O . VAL A 1 92 ? 10.548 6.382 -25.455 1.00 93.31 92 VAL A O 1
ATOM 741 N N . ASN A 1 93 ? 11.087 5.776 -23.363 1.00 93.25 93 ASN A N 1
ATOM 742 C CA . ASN A 1 93 ? 12.530 5.947 -23.542 1.00 93.25 93 ASN A CA 1
ATOM 743 C C . ASN A 1 93 ? 13.221 4.727 -24.188 1.00 93.25 93 ASN A C 1
ATOM 745 O O . ASN A 1 93 ? 14.439 4.748 -24.353 1.00 93.25 93 ASN A O 1
ATOM 749 N N . GLY A 1 94 ? 12.493 3.646 -24.500 1.00 91.06 94 GLY A N 1
ATOM 750 C CA . GLY A 1 94 ? 13.076 2.396 -25.014 1.00 91.06 94 GLY A CA 1
ATOM 751 C C . GLY A 1 94 ? 13.925 1.627 -23.988 1.00 91.06 94 GLY A C 1
ATOM 752 O O . GLY A 1 94 ? 14.622 0.670 -24.323 1.00 91.06 94 GLY A O 1
ATOM 753 N N . GLU A 1 95 ? 13.884 2.012 -22.710 1.00 91.25 95 GLU A N 1
ATOM 754 C CA . GLU A 1 95 ? 14.619 1.324 -21.643 1.00 91.25 95 GLU A CA 1
ATOM 755 C C . GLU A 1 95 ? 14.022 -0.052 -21.333 1.00 91.25 95 GLU A C 1
ATOM 757 O O . GLU A 1 95 ? 14.739 -0.950 -20.884 1.00 91.25 95 GLU A O 1
ATOM 762 N N . PHE A 1 96 ? 12.726 -0.241 -21.596 1.00 93.00 96 PHE A N 1
ATOM 763 C CA . PHE A 1 96 ? 12.063 -1.529 -21.428 1.00 93.00 96 PHE A CA 1
ATOM 764 C C . PHE A 1 96 ? 12.657 -2.609 -22.347 1.00 93.00 96 PHE A C 1
ATOM 766 O O . PHE A 1 96 ? 12.897 -3.725 -21.882 1.00 93.00 96 PHE A O 1
ATOM 773 N N . ASP A 1 97 ? 13.026 -2.270 -23.585 1.00 93.00 97 ASP A N 1
ATOM 774 C CA . ASP A 1 97 ? 13.658 -3.207 -24.529 1.00 93.00 97 ASP A CA 1
ATOM 775 C C . ASP A 1 97 ? 14.996 -3.730 -23.990 1.00 93.00 97 ASP A C 1
ATOM 777 O O . ASP A 1 97 ? 15.322 -4.917 -24.092 1.00 93.00 97 ASP A O 1
ATOM 781 N N . ARG A 1 98 ? 15.747 -2.866 -23.294 1.00 91.06 98 ARG A N 1
ATOM 782 C CA . ARG A 1 98 ? 16.986 -3.252 -22.604 1.00 91.06 98 ARG A CA 1
ATOM 783 C C . ARG A 1 98 ? 16.737 -4.246 -21.465 1.00 91.06 98 ARG A C 1
ATOM 785 O O . ARG A 1 98 ? 17.621 -5.045 -21.150 1.00 91.06 98 ARG A O 1
ATOM 792 N N . LEU A 1 99 ? 15.575 -4.194 -20.817 1.00 91.94 99 LEU A N 1
ATOM 793 C CA . LEU A 1 99 ? 15.211 -5.150 -19.768 1.00 91.94 99 LEU A CA 1
ATOM 794 C C . LEU A 1 99 ? 14.842 -6.518 -20.351 1.00 91.94 99 LEU A C 1
ATOM 796 O O . LEU A 1 99 ? 15.152 -7.525 -19.713 1.00 91.94 99 LEU A O 1
ATOM 800 N N . LEU A 1 100 ? 14.248 -6.553 -21.550 1.00 92.50 100 LEU A N 1
ATOM 801 C CA . LEU A 1 100 ? 13.851 -7.783 -22.248 1.00 92.50 100 LEU A CA 1
ATOM 802 C C . LEU A 1 100 ? 15.046 -8.622 -22.719 1.00 92.50 100 LEU A C 1
ATOM 804 O O . LEU A 1 100 ? 14.980 -9.848 -22.687 1.00 92.50 100 LEU A O 1
ATOM 808 N N . VAL A 1 101 ? 16.154 -7.984 -23.111 1.00 94.31 101 VAL A N 1
ATOM 809 C CA . VAL A 1 101 ? 17.370 -8.695 -23.561 1.00 94.31 101 VAL A CA 1
ATOM 810 C C . VAL A 1 101 ? 18.219 -9.257 -22.414 1.00 94.31 101 VAL A C 1
ATOM 812 O O . VAL A 1 101 ? 19.153 -10.026 -22.644 1.00 94.31 101 VAL A O 1
ATOM 815 N N . ARG A 1 102 ? 17.937 -8.879 -21.161 1.00 91.81 102 ARG A N 1
ATOM 816 C CA . ARG A 1 102 ? 18.652 -9.410 -19.992 1.00 91.81 102 ARG A CA 1
ATOM 817 C C . ARG A 1 102 ? 18.099 -10.789 -19.620 1.00 91.81 102 ARG A C 1
ATOM 819 O O . ARG A 1 102 ? 16.887 -10.975 -19.637 1.00 91.81 102 ARG A O 1
ATOM 826 N N . PRO A 1 103 ? 18.939 -11.739 -19.171 1.00 90.38 103 PRO A N 1
ATOM 827 C CA . PRO A 1 103 ? 18.507 -13.087 -18.790 1.00 90.38 103 PRO A CA 1
ATOM 828 C C . PRO A 1 103 ? 17.834 -13.119 -17.400 1.00 90.38 103 PRO A C 1
ATOM 830 O O . PRO A 1 103 ? 18.118 -13.986 -16.576 1.00 90.38 103 PRO A O 1
ATOM 833 N N . LEU A 1 104 ? 16.976 -12.141 -17.100 1.00 89.44 104 LEU A N 1
ATOM 834 C CA . LEU A 1 104 ? 16.240 -11.985 -15.846 1.00 89.44 104 LEU A CA 1
ATOM 835 C C . LEU A 1 104 ? 14.782 -11.642 -16.159 1.00 89.44 104 LEU A C 1
ATOM 837 O O . LEU A 1 104 ? 14.497 -10.963 -17.140 1.00 89.44 104 LEU A O 1
ATOM 841 N N . ASN A 1 105 ? 13.852 -12.049 -15.293 1.00 91.06 105 ASN A N 1
ATOM 842 C CA . ASN A 1 105 ? 12.437 -11.719 -15.464 1.00 91.06 105 ASN A CA 1
ATOM 843 C C . ASN A 1 105 ? 12.244 -10.180 -15.517 1.00 91.06 105 ASN A C 1
ATOM 845 O O . ASN A 1 105 ? 12.604 -9.514 -14.541 1.00 91.06 105 ASN A O 1
ATOM 849 N N . PRO A 1 106 ? 11.679 -9.606 -16.602 1.00 91.31 106 PRO A N 1
ATOM 850 C CA . PRO A 1 106 ? 11.534 -8.155 -16.758 1.00 91.31 106 PRO A CA 1
ATOM 851 C C . PRO A 1 106 ? 10.746 -7.497 -15.624 1.00 91.31 106 PRO A C 1
ATOM 853 O O . PRO A 1 106 ? 11.158 -6.464 -15.100 1.00 91.31 106 PRO A O 1
ATOM 856 N N . LEU A 1 107 ? 9.660 -8.129 -15.176 1.00 90.75 107 LEU A N 1
ATOM 857 C CA . LEU A 1 107 ? 8.844 -7.629 -14.072 1.00 90.75 107 LEU A CA 1
ATOM 858 C C . LEU A 1 107 ? 9.646 -7.616 -12.767 1.00 90.75 107 LEU A C 1
ATOM 860 O O . LEU A 1 107 ? 9.664 -6.608 -12.070 1.00 90.75 107 LEU A O 1
ATOM 864 N N . GLY A 1 108 ? 10.393 -8.684 -12.472 1.00 87.62 108 GLY A N 1
ATOM 865 C CA . GLY A 1 108 ? 11.266 -8.728 -11.292 1.00 87.62 108 GLY A CA 1
ATOM 866 C C . GLY A 1 108 ? 12.339 -7.633 -11.301 1.00 87.62 108 GLY A C 1
ATOM 867 O O . GLY A 1 108 ? 12.619 -7.025 -10.264 1.00 87.62 108 GLY A O 1
ATOM 868 N N . GLN A 1 109 ? 12.904 -7.338 -12.478 1.00 89.94 109 GLN A N 1
ATOM 869 C CA . GLN A 1 109 ? 13.864 -6.246 -12.655 1.00 89.94 109 GLN A CA 1
ATOM 870 C C . GLN A 1 109 ? 13.235 -4.877 -12.366 1.00 89.94 109 GLN A C 1
ATOM 872 O O . GLN A 1 109 ? 13.833 -4.077 -11.648 1.00 89.94 109 GLN A O 1
ATOM 877 N N . ILE A 1 110 ? 12.028 -4.622 -12.879 1.00 91.19 110 ILE A N 1
ATOM 878 C CA . ILE A 1 110 ? 11.311 -3.355 -12.678 1.00 91.19 110 ILE A CA 1
ATOM 879 C C . ILE A 1 110 ? 10.938 -3.174 -11.207 1.00 91.19 110 ILE A C 1
ATOM 881 O O . ILE A 1 110 ? 11.256 -2.135 -10.624 1.00 91.19 110 ILE A O 1
ATOM 885 N N . LEU A 1 111 ? 10.331 -4.184 -10.578 1.00 89.88 111 LEU A N 1
ATOM 886 C CA . LEU A 1 111 ? 9.927 -4.108 -9.169 1.00 89.88 111 LEU A CA 1
ATOM 887 C C . LEU A 1 111 ? 11.126 -3.865 -8.238 1.00 89.88 111 LEU A C 1
ATOM 889 O O . LEU A 1 111 ? 11.003 -3.157 -7.248 1.00 89.88 111 LEU A O 1
ATOM 893 N N . SER A 1 112 ? 12.311 -4.369 -8.593 1.00 85.00 112 SER A N 1
ATOM 894 C CA . SER A 1 112 ? 13.536 -4.184 -7.797 1.00 85.00 112 SER A CA 1
ATOM 895 C C . SER A 1 112 ? 14.325 -2.912 -8.136 1.00 85.00 112 SER A C 1
ATOM 897 O O . SER A 1 112 ? 15.355 -2.649 -7.516 1.00 85.00 112 SER A O 1
ATOM 899 N N . SER A 1 113 ? 13.906 -2.144 -9.147 1.00 81.69 113 SER A N 1
ATOM 900 C CA . SER A 1 113 ? 14.706 -1.034 -9.688 1.00 81.69 113 SER A CA 1
ATOM 901 C C . SER A 1 113 ? 14.663 0.234 -8.835 1.00 81.69 113 SER A C 1
ATOM 903 O O . SER A 1 113 ? 15.651 0.968 -8.777 1.00 81.69 113 SER A O 1
ATOM 905 N N . LYS A 1 114 ? 13.547 0.505 -8.151 1.00 79.38 114 LYS A N 1
ATOM 906 C CA . LYS A 1 114 ? 13.360 1.719 -7.352 1.00 79.38 114 LYS A CA 1
ATOM 907 C C . LYS A 1 114 ? 12.869 1.375 -5.960 1.00 79.38 114 LYS A C 1
ATOM 909 O O . LYS A 1 114 ? 12.022 0.516 -5.767 1.00 79.38 114 LYS A O 1
ATOM 914 N N . PHE A 1 115 ? 13.401 2.115 -4.995 1.00 75.94 115 PHE A N 1
ATOM 915 C CA . PHE A 1 115 ? 12.926 2.120 -3.621 1.00 75.94 115 PHE A CA 1
ATOM 916 C C . PHE A 1 115 ? 12.461 3.533 -3.268 1.00 75.94 115 PHE A C 1
ATOM 918 O O . PHE A 1 115 ? 13.210 4.500 -3.438 1.00 75.94 115 PHE A O 1
ATOM 925 N N . GLU A 1 116 ? 11.225 3.688 -2.805 1.00 77.44 116 GLU A N 1
ATOM 926 C CA . GLU A 1 116 ? 10.673 4.984 -2.402 1.00 77.44 116 GLU A CA 1
ATOM 927 C C . GLU A 1 116 ? 10.828 5.227 -0.901 1.00 77.44 116 GLU A C 1
ATOM 929 O O . GLU A 1 116 ? 10.274 4.491 -0.091 1.00 77.44 116 GLU A O 1
ATOM 934 N N . ILE A 1 117 ? 11.494 6.330 -0.540 1.00 73.94 117 ILE A N 1
ATOM 935 C CA . ILE A 1 117 ? 11.635 6.797 0.851 1.00 73.94 117 ILE A CA 1
ATOM 936 C C . ILE A 1 117 ? 10.267 7.082 1.486 1.00 73.94 117 ILE A C 1
ATOM 938 O O . ILE A 1 117 ? 10.065 6.793 2.660 1.00 73.94 117 ILE A O 1
ATOM 942 N N . ILE A 1 118 ? 9.303 7.572 0.699 1.00 76.50 118 ILE A N 1
ATOM 943 C CA . ILE A 1 118 ? 7.922 7.823 1.145 1.00 76.50 118 ILE A CA 1
ATOM 944 C C . ILE A 1 118 ? 7.284 6.546 1.728 1.00 76.50 118 ILE A C 1
ATOM 946 O O . ILE A 1 118 ? 6.466 6.625 2.643 1.00 76.50 118 ILE A O 1
ATOM 950 N N . SER A 1 119 ? 7.702 5.359 1.274 1.00 82.81 119 SER A N 1
ATOM 951 C CA . SER A 1 119 ? 7.219 4.077 1.801 1.00 82.81 119 SER A CA 1
ATOM 952 C C . SER A 1 119 ? 7.573 3.866 3.274 1.00 82.81 119 SER A C 1
ATOM 954 O O . SER A 1 119 ? 6.749 3.342 4.017 1.00 82.81 119 SER A O 1
ATOM 956 N N . LEU A 1 120 ? 8.758 4.308 3.717 1.00 79.06 120 LEU A N 1
ATOM 957 C CA . LEU A 1 120 ? 9.179 4.208 5.123 1.00 79.06 120 LEU A CA 1
ATOM 958 C C . LEU A 1 120 ? 8.300 5.066 6.033 1.00 79.06 120 LEU A C 1
ATOM 960 O O . LEU A 1 120 ? 7.936 4.639 7.122 1.00 79.06 120 LEU A O 1
ATOM 964 N N . ALA A 1 121 ? 7.924 6.254 5.569 1.00 79.94 121 ALA A N 1
ATOM 965 C CA . ALA A 1 121 ? 7.032 7.129 6.312 1.00 79.94 121 ALA A CA 1
ATOM 966 C C . ALA A 1 121 ? 5.590 6.604 6.357 1.00 79.94 121 ALA A C 1
ATOM 968 O O . ALA A 1 121 ? 4.953 6.643 7.405 1.00 79.94 121 ALA A O 1
ATOM 969 N N . ASN A 1 122 ? 5.083 6.056 5.247 1.00 84.81 122 ASN A N 1
ATOM 970 C CA . ASN A 1 122 ? 3.795 5.353 5.252 1.00 84.81 122 ASN A CA 1
ATOM 971 C C . ASN A 1 122 ? 3.811 4.181 6.242 1.00 84.81 122 ASN A C 1
ATOM 973 O O . ASN A 1 122 ? 2.825 3.937 6.926 1.00 84.81 122 ASN A O 1
ATOM 977 N N . PHE A 1 123 ? 4.932 3.469 6.353 1.00 85.25 123 PHE A N 1
ATOM 978 C CA . PHE A 1 123 ? 5.068 2.363 7.293 1.00 85.25 123 PHE A CA 1
ATOM 979 C C . PHE A 1 123 ? 4.977 2.827 8.750 1.00 85.25 123 PHE A C 1
ATOM 981 O O . PHE A 1 123 ? 4.167 2.292 9.506 1.00 85.25 123 PHE A O 1
ATOM 988 N N . THR A 1 124 ? 5.745 3.849 9.147 1.00 82.69 124 THR A N 1
ATOM 989 C CA . THR A 1 124 ? 5.689 4.375 10.520 1.00 82.69 124 THR A CA 1
ATOM 990 C C . THR A 1 124 ? 4.303 4.914 10.865 1.00 82.69 124 THR A C 1
ATOM 992 O O . THR A 1 124 ? 3.771 4.607 11.931 1.00 82.69 124 THR A O 1
ATOM 995 N N . ILE A 1 125 ? 3.672 5.654 9.955 1.00 83.00 125 ILE A N 1
ATOM 996 C CA . ILE A 1 125 ? 2.329 6.215 10.170 1.00 83.00 125 ILE A CA 1
ATOM 997 C C . ILE A 1 125 ? 1.270 5.123 10.220 1.00 83.00 125 ILE A C 1
ATOM 999 O O . ILE A 1 125 ? 0.446 5.124 11.129 1.00 83.00 125 ILE A O 1
ATOM 1003 N N . GLY A 1 126 ? 1.319 4.174 9.289 1.00 88.56 126 GLY A N 1
ATOM 1004 C CA . GLY A 1 126 ? 0.423 3.029 9.260 1.00 88.56 126 GLY A CA 1
ATOM 1005 C C . GLY A 1 126 ? 0.474 2.235 10.563 1.00 88.56 126 GLY A C 1
ATOM 1006 O O . GLY A 1 126 ? -0.575 1.950 11.127 1.00 88.56 126 GLY A O 1
ATOM 1007 N N . ILE A 1 127 ? 1.672 1.961 11.100 1.00 90.69 127 ILE A N 1
ATOM 1008 C CA . ILE A 1 127 ? 1.826 1.301 12.410 1.00 90.69 127 ILE A CA 1
ATOM 1009 C C . ILE A 1 127 ? 1.203 2.145 13.516 1.00 90.69 127 ILE A C 1
ATOM 1011 O O . ILE A 1 127 ? 0.448 1.627 14.332 1.00 90.69 127 ILE A O 1
ATOM 1015 N N . THR A 1 128 ? 1.514 3.440 13.552 1.00 86.00 128 THR A N 1
ATOM 1016 C CA . THR A 1 128 ? 1.072 4.316 14.642 1.00 86.00 128 THR A CA 1
ATOM 1017 C C . THR A 1 128 ? -0.453 4.429 14.650 1.00 86.00 128 THR A C 1
ATOM 1019 O O . THR A 1 128 ? -1.079 4.281 15.698 1.00 86.00 128 THR A O 1
ATOM 1022 N N . ALA A 1 129 ? -1.060 4.609 13.475 1.00 87.31 129 ALA A N 1
ATOM 1023 C CA . ALA A 1 129 ? -2.505 4.658 13.291 1.00 87.31 129 ALA A CA 1
ATOM 1024 C C . ALA A 1 129 ? -3.180 3.308 13.578 1.00 87.31 129 ALA A C 1
ATOM 1026 O O . ALA A 1 129 ? -4.231 3.294 14.208 1.00 87.31 129 ALA A O 1
ATOM 1027 N N . LEU A 1 130 ? -2.571 2.179 13.191 1.00 91.19 130 LEU A N 1
ATOM 1028 C CA . LEU A 1 130 ? -3.076 0.843 13.527 1.00 91.19 130 LEU A CA 1
ATOM 1029 C C . LEU A 1 130 ? -3.080 0.593 15.032 1.00 91.19 130 LEU A C 1
ATOM 1031 O O . LEU A 1 130 ? -4.087 0.136 15.561 1.00 91.19 130 LEU A O 1
ATOM 1035 N N . CYS A 1 131 ? -1.985 0.908 15.727 1.00 91.62 131 CYS A N 1
ATOM 1036 C CA . CYS A 1 131 ? -1.888 0.744 17.177 1.00 91.62 131 CYS A CA 1
ATOM 1037 C C . CYS A 1 131 ? -2.880 1.657 17.908 1.00 91.62 131 CYS A C 1
ATOM 1039 O O . CYS A 1 131 ? -3.607 1.200 18.788 1.00 91.62 131 CYS A O 1
ATOM 1041 N N . PHE A 1 132 ? -2.943 2.934 17.516 1.00 88.44 132 PHE A N 1
ATOM 1042 C CA . PHE A 1 132 ? -3.879 3.904 18.081 1.00 88.44 132 PHE A CA 1
ATOM 1043 C C . PHE A 1 132 ? -5.331 3.485 17.830 1.00 88.44 132 PHE A C 1
ATOM 1045 O O . PHE A 1 132 ? -6.111 3.350 18.769 1.00 88.44 132 PHE A O 1
ATOM 1052 N N . GLY A 1 133 ? -5.685 3.212 16.574 1.00 89.19 133 GLY A N 1
ATOM 1053 C CA . GLY A 1 133 ? -7.023 2.782 16.186 1.00 89.19 133 GLY A CA 1
ATOM 1054 C C . GLY A 1 133 ? -7.427 1.491 16.881 1.00 89.19 133 GLY A C 1
ATOM 1055 O O . GLY A 1 133 ? -8.520 1.411 17.418 1.00 89.19 133 GLY A O 1
ATOM 1056 N N . SER A 1 134 ? -6.519 0.520 16.980 1.00 93.38 134 SER A N 1
ATOM 1057 C CA . SER A 1 134 ? -6.777 -0.731 17.688 1.00 93.38 134 SER A CA 1
ATOM 1058 C C . SER A 1 134 ? -7.097 -0.522 19.169 1.00 93.38 134 SER A C 1
ATOM 1060 O O . SER A 1 134 ? -8.008 -1.172 19.681 1.00 93.38 134 SER A O 1
ATOM 1062 N N . TYR A 1 135 ? -6.373 0.374 19.845 1.00 91.75 135 TYR A N 1
ATOM 1063 C CA . TYR A 1 135 ? -6.613 0.689 21.251 1.00 91.75 135 TYR A CA 1
ATOM 1064 C C . TYR A 1 135 ? -7.962 1.395 21.449 1.00 91.75 135 TYR A C 1
ATOM 1066 O O . TYR A 1 135 ? -8.766 0.966 22.273 1.00 91.75 135 TYR A O 1
ATOM 1074 N N . TYR A 1 136 ? -8.247 2.437 20.661 1.00 88.38 136 TYR A N 1
ATOM 1075 C CA . TYR A 1 136 ? -9.468 3.239 20.812 1.00 88.38 136 TYR A CA 1
ATOM 1076 C C . TYR A 1 136 ? -10.730 2.580 20.245 1.00 88.38 136 TYR A C 1
ATOM 1078 O O . TYR A 1 136 ? -11.823 2.882 20.713 1.00 88.38 136 TYR A O 1
ATOM 1086 N N . ALA A 1 137 ? -10.602 1.683 19.265 1.00 90.06 137 ALA A N 1
ATOM 1087 C CA . ALA A 1 137 ? -11.707 0.856 18.780 1.00 90.06 137 ALA A CA 1
ATOM 1088 C C . ALA A 1 137 ? -12.041 -0.297 19.741 1.00 90.06 137 ALA A C 1
ATOM 1090 O O . ALA A 1 137 ? -13.055 -0.962 19.567 1.00 90.06 137 ALA A O 1
ATOM 1091 N N . GLY A 1 138 ? -11.193 -0.565 20.744 1.00 91.69 138 GLY A N 1
ATOM 1092 C CA . GLY A 1 138 ? -11.394 -1.682 21.666 1.00 91.69 138 GLY A CA 1
ATOM 1093 C C . GLY A 1 138 ? -11.235 -3.054 21.003 1.00 91.69 138 GLY A C 1
ATOM 1094 O O . GLY A 1 138 ? -11.894 -4.010 21.420 1.00 91.69 138 GLY A O 1
ATOM 1095 N N . VAL A 1 139 ? -10.368 -3.160 19.984 1.00 93.38 139 VAL A N 1
ATOM 1096 C CA . VAL A 1 139 ? -10.115 -4.413 19.252 1.00 93.38 139 VAL A CA 1
ATOM 1097 C C . VAL A 1 139 ? -9.637 -5.486 20.226 1.00 93.38 139 VAL A C 1
ATOM 1099 O O . VAL A 1 139 ? -8.562 -5.390 20.822 1.00 93.38 139 VAL A O 1
ATOM 1102 N N . GLN A 1 140 ? -10.431 -6.545 20.362 1.00 94.44 140 GLN A N 1
ATOM 1103 C CA . GLN A 1 140 ? -10.099 -7.689 21.206 1.00 94.44 140 GLN A CA 1
ATOM 1104 C C . GLN A 1 140 ? -9.125 -8.607 20.465 1.00 94.44 140 GLN A C 1
ATOM 1106 O O . GLN A 1 140 ? -9.531 -9.421 19.630 1.00 94.44 140 GLN A O 1
ATOM 1111 N N . TRP A 1 141 ? -7.830 -8.468 20.752 1.00 94.81 141 TRP A N 1
ATOM 1112 C CA . TRP A 1 141 ? -6.792 -9.286 20.127 1.00 94.81 141 TRP A CA 1
ATOM 1113 C C . TRP A 1 141 ? -6.838 -10.730 20.618 1.00 94.81 141 TRP A C 1
ATOM 1115 O O . TRP A 1 141 ? -6.521 -11.039 21.763 1.00 94.81 141 TRP A O 1
ATOM 1125 N N . THR A 1 142 ? -7.167 -11.634 19.701 1.00 95.94 142 THR A N 1
ATOM 1126 C CA . THR A 1 142 ? -6.993 -13.078 19.869 1.00 95.94 142 THR A CA 1
ATOM 1127 C C . THR A 1 142 ? -5.800 -13.555 19.045 1.00 95.94 142 THR A C 1
ATOM 1129 O O . THR A 1 142 ? -5.390 -12.894 18.086 1.00 95.94 142 THR A O 1
ATOM 1132 N N . PHE A 1 143 ? -5.261 -14.736 19.362 1.00 94.25 143 PHE A N 1
ATOM 1133 C CA . PHE A 1 143 ? -4.186 -15.345 18.568 1.00 94.25 143 PHE A CA 1
ATOM 1134 C C . PHE A 1 143 ? -4.569 -15.484 17.082 1.00 94.25 143 PHE A C 1
ATOM 1136 O O . PHE A 1 143 ? -3.761 -15.207 16.199 1.00 94.25 143 PHE A O 1
ATOM 1143 N N . ALA A 1 144 ? -5.833 -15.820 16.801 1.00 94.69 144 ALA A N 1
ATOM 1144 C CA . ALA A 1 144 ? -6.356 -15.904 15.441 1.00 94.69 144 ALA A CA 1
ATOM 1145 C C . ALA A 1 144 ? -6.330 -14.546 14.716 1.00 94.69 144 ALA A C 1
ATOM 1147 O O . ALA A 1 144 ? -5.871 -14.475 13.579 1.00 94.69 144 ALA A O 1
ATOM 1148 N N . LYS A 1 145 ? -6.763 -13.456 15.370 1.00 94.44 145 LYS A N 1
ATOM 1149 C CA . LYS A 1 145 ? -6.710 -12.096 14.799 1.00 94.44 145 LYS A CA 1
ATOM 1150 C C . LYS A 1 145 ? -5.269 -11.640 14.555 1.00 94.44 145 LYS A C 1
ATOM 1152 O O . LYS A 1 145 ? -4.970 -11.108 13.488 1.00 94.44 145 LYS A O 1
ATOM 1157 N N . ALA A 1 146 ? -4.365 -11.911 15.495 1.00 94.12 146 ALA A N 1
ATOM 1158 C CA . ALA A 1 146 ? -2.947 -11.588 15.346 1.00 94.12 146 ALA A CA 1
ATOM 1159 C C . ALA A 1 146 ? -2.301 -12.321 14.155 1.00 94.12 146 ALA A C 1
ATOM 1161 O O . ALA A 1 146 ? -1.535 -11.715 13.408 1.00 94.12 146 ALA A O 1
ATOM 1162 N N . LEU A 1 147 ? -2.645 -13.596 13.934 1.00 94.62 147 LEU A N 1
ATOM 1163 C CA . LEU A 1 147 ? -2.156 -14.376 12.791 1.00 94.62 147 LEU A CA 1
ATOM 1164 C C . LEU A 1 147 ? -2.823 -13.976 11.463 1.00 94.62 147 LEU A C 1
ATOM 1166 O O . LEU A 1 147 ? -2.198 -14.059 10.405 1.00 94.62 147 LEU A O 1
ATOM 1170 N N . PHE A 1 148 ? -4.077 -13.524 11.508 1.00 95.31 148 PHE A N 1
ATOM 1171 C CA . PHE A 1 148 ? -4.821 -13.092 10.325 1.00 95.31 148 PHE A CA 1
ATOM 1172 C C . PHE A 1 148 ? -4.359 -11.728 9.795 1.00 95.31 148 PHE A C 1
ATOM 1174 O O . PHE A 1 148 ? -4.356 -11.516 8.583 1.00 95.31 148 PHE A O 1
ATOM 1181 N N . LEU A 1 149 ? -3.910 -10.818 10.666 1.00 95.50 149 LEU A N 1
ATOM 1182 C CA . LEU A 1 149 ? -3.462 -9.477 10.275 1.00 95.50 149 LEU A CA 1
ATOM 1183 C C . LEU A 1 149 ? -2.362 -9.495 9.184 1.00 95.50 149 LEU A C 1
ATOM 1185 O O . LEU A 1 149 ? -2.540 -8.818 8.171 1.00 95.50 149 LEU A O 1
ATOM 1189 N N . PRO A 1 150 ? -1.272 -10.284 9.286 1.00 95.88 150 PRO A N 1
ATOM 1190 C CA . PRO A 1 150 ? -0.307 -10.427 8.194 1.00 95.88 150 PRO A CA 1
ATOM 1191 C C . PRO A 1 150 ? -0.919 -10.902 6.869 1.00 95.88 150 PRO A C 1
ATOM 1193 O O . PRO A 1 150 ? -0.520 -10.418 5.811 1.00 95.88 150 PRO A O 1
ATOM 1196 N N . ALA A 1 151 ? -1.894 -11.817 6.908 1.00 95.81 151 ALA A N 1
ATOM 1197 C CA . ALA A 1 151 ? -2.566 -12.315 5.708 1.00 95.81 151 ALA A CA 1
ATOM 1198 C C . ALA A 1 151 ? -3.424 -11.226 5.046 1.00 95.81 151 ALA A C 1
ATOM 1200 O O . ALA A 1 151 ? 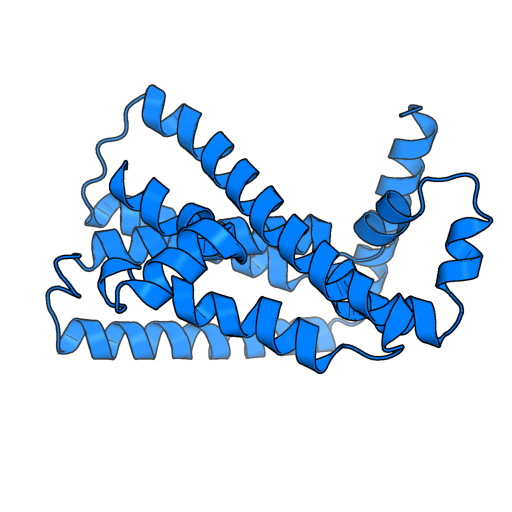-3.370 -11.064 3.827 1.00 95.81 151 ALA A O 1
ATOM 1201 N N . VAL A 1 152 ? -4.142 -10.431 5.847 1.00 96.25 152 VAL A N 1
ATOM 1202 C CA . VAL A 1 152 ? -4.885 -9.245 5.387 1.00 96.25 152 VAL A CA 1
ATOM 1203 C C . VAL A 1 152 ? -3.948 -8.255 4.705 1.00 96.25 152 VAL A C 1
ATOM 1205 O O . VAL A 1 152 ? -4.205 -7.824 3.583 1.00 96.25 152 VAL A O 1
ATOM 1208 N N . LEU A 1 153 ? -2.835 -7.923 5.357 1.00 96.19 153 LEU A N 1
ATOM 1209 C CA . LEU A 1 153 ? -1.863 -6.964 4.839 1.00 96.19 153 LEU A CA 1
ATOM 1210 C C . LEU A 1 153 ? -1.216 -7.458 3.544 1.00 96.19 153 LEU A C 1
ATOM 1212 O O . LEU A 1 153 ? -1.053 -6.685 2.602 1.00 96.19 153 LEU A O 1
ATOM 1216 N N . PHE A 1 154 ? -0.893 -8.747 3.465 1.00 96.44 154 PHE A N 1
ATOM 1217 C CA . PHE A 1 154 ? -0.372 -9.355 2.247 1.00 96.44 154 PHE A CA 1
ATOM 1218 C C . PHE A 1 154 ? -1.400 -9.327 1.108 1.00 96.44 154 PHE A C 1
ATOM 1220 O O . PHE A 1 154 ? -1.069 -8.921 -0.006 1.00 96.44 154 PHE A O 1
ATOM 1227 N N . GLY A 1 155 ? -2.658 -9.678 1.390 1.00 96.31 155 GLY A N 1
ATOM 1228 C CA . GLY A 1 155 ? -3.755 -9.581 0.426 1.00 96.31 155 GLY A CA 1
ATOM 1229 C C . GLY A 1 155 ? -3.953 -8.152 -0.083 1.00 96.31 155 GLY A C 1
ATOM 1230 O O . GLY A 1 155 ? -4.019 -7.930 -1.290 1.00 96.31 155 GLY A O 1
ATOM 1231 N N . ALA A 1 156 ? -3.943 -7.169 0.818 1.00 95.81 156 ALA A N 1
ATOM 1232 C CA . ALA A 1 156 ? -4.034 -5.754 0.474 1.00 95.81 156 ALA A CA 1
ATOM 1233 C C . ALA A 1 156 ? -2.891 -5.303 -0.453 1.00 95.81 156 ALA A C 1
ATOM 1235 O O . ALA A 1 156 ? -3.137 -4.594 -1.431 1.00 95.81 156 ALA A O 1
ATOM 1236 N N . VAL A 1 157 ? -1.658 -5.758 -0.196 1.00 95.56 157 VAL A N 1
ATOM 1237 C CA . VAL A 1 157 ? -0.496 -5.476 -1.056 1.00 95.56 157 VAL A CA 1
ATOM 1238 C C . VAL A 1 157 ? -0.663 -6.079 -2.447 1.00 95.56 157 VAL A C 1
ATOM 1240 O O . VAL A 1 157 ? -0.371 -5.412 -3.439 1.00 95.56 157 VAL A O 1
ATOM 1243 N N . LEU A 1 158 ? -1.156 -7.316 -2.544 1.00 95.88 158 LEU A N 1
ATOM 1244 C CA . LEU A 1 158 ? -1.404 -7.963 -3.832 1.00 95.88 158 LEU A CA 1
ATOM 1245 C C . LEU A 1 158 ? -2.516 -7.273 -4.626 1.00 95.88 158 LEU A C 1
ATOM 1247 O O . LEU A 1 158 ? -2.359 -7.083 -5.830 1.00 95.88 158 LEU A O 1
ATOM 1251 N N . ILE A 1 159 ? -3.601 -6.855 -3.969 1.00 95.50 159 ILE A N 1
ATOM 1252 C CA . ILE A 1 159 ? -4.703 -6.126 -4.614 1.00 95.50 159 ILE A CA 1
ATOM 1253 C C . ILE A 1 159 ? -4.194 -4.791 -5.161 1.00 95.50 159 ILE A C 1
ATOM 1255 O O . ILE A 1 159 ? -4.308 -4.526 -6.358 1.00 95.50 159 ILE A O 1
ATOM 1259 N N . GLN A 1 160 ? -3.575 -3.962 -4.316 1.00 94.38 160 GLN A N 1
ATOM 1260 C CA . GLN A 1 160 ? -3.078 -2.654 -4.745 1.00 94.38 160 GLN A CA 1
ATOM 1261 C C . GLN A 1 160 ? -1.964 -2.776 -5.795 1.00 94.38 160 GLN A C 1
ATOM 1263 O O . GLN A 1 160 ? -1.929 -2.001 -6.752 1.00 94.38 160 GLN A O 1
ATOM 1268 N N . GLY A 1 161 ? -1.057 -3.743 -5.635 1.00 94.44 161 GLY A N 1
ATOM 1269 C CA . GLY A 1 161 ? 0.006 -4.031 -6.597 1.00 94.44 161 GLY A CA 1
ATOM 1270 C C . GLY A 1 161 ? -0.542 -4.506 -7.943 1.00 94.44 161 GLY A C 1
ATOM 1271 O O . GLY A 1 161 ? -0.093 -4.034 -8.986 1.00 94.44 161 GLY A O 1
ATOM 1272 N N . GLY A 1 162 ? -1.559 -5.371 -7.926 1.00 94.69 162 GLY A N 1
ATOM 1273 C CA . GLY A 1 162 ? -2.261 -5.849 -9.115 1.00 94.69 162 GLY A CA 1
ATOM 1274 C C . GLY A 1 162 ? -2.968 -4.725 -9.868 1.00 94.69 162 GLY A C 1
ATOM 1275 O O . GLY A 1 162 ? -2.795 -4.607 -11.080 1.00 94.69 162 GLY A O 1
ATOM 1276 N N . VAL A 1 163 ? -3.679 -3.842 -9.155 1.00 93.88 163 VAL A N 1
ATOM 1277 C CA . VAL A 1 163 ? -4.304 -2.646 -9.749 1.00 93.88 163 VAL A CA 1
ATOM 1278 C C . VAL A 1 163 ? -3.248 -1.744 -10.390 1.00 93.88 163 VAL A C 1
ATOM 1280 O O . VAL A 1 163 ? -3.404 -1.359 -11.547 1.00 93.88 163 VAL A O 1
ATOM 1283 N N . ARG A 1 164 ? -2.140 -1.448 -9.692 1.00 93.50 164 ARG A N 1
ATOM 1284 C CA . ARG A 1 164 ? -1.033 -0.651 -10.257 1.00 93.50 164 ARG A CA 1
ATOM 1285 C C . ARG A 1 164 ? -0.478 -1.293 -11.524 1.00 93.50 164 ARG A C 1
ATOM 1287 O O . ARG A 1 164 ? -0.328 -0.609 -12.526 1.00 93.50 164 ARG A O 1
ATOM 1294 N N . LEU A 1 165 ? -0.216 -2.598 -11.504 1.00 94.94 165 LEU A N 1
ATOM 1295 C CA . LEU A 1 165 ? 0.309 -3.325 -12.657 1.00 94.94 165 LEU A CA 1
ATOM 1296 C C . LEU A 1 165 ? -0.647 -3.264 -13.851 1.00 94.94 165 LEU A C 1
ATOM 1298 O O . LEU A 1 165 ? -0.209 -2.929 -14.951 1.00 94.94 165 LEU A O 1
ATOM 1302 N N . ALA A 1 166 ? -1.933 -3.546 -13.634 1.00 94.38 166 ALA A N 1
ATOM 1303 C CA . ALA A 1 166 ? -2.945 -3.536 -14.686 1.00 94.38 166 ALA A CA 1
ATOM 1304 C C . ALA A 1 166 ? -3.068 -2.155 -15.342 1.00 94.38 166 ALA A C 1
ATOM 1306 O O . ALA A 1 166 ? -3.054 -2.048 -16.566 1.00 94.38 166 ALA A O 1
ATOM 1307 N N . VAL A 1 167 ? -3.120 -1.093 -14.532 1.00 94.56 167 VAL A N 1
ATOM 1308 C CA . VAL A 1 167 ? -3.219 0.289 -15.021 1.00 94.56 167 VAL A CA 1
ATOM 1309 C C . VAL A 1 167 ? -1.941 0.703 -15.746 1.00 94.56 167 VAL A C 1
ATOM 1311 O O . VAL A 1 167 ? -2.017 1.285 -16.827 1.00 94.56 167 VAL A O 1
ATOM 1314 N N . SER A 1 168 ? -0.767 0.369 -15.203 1.00 93.69 168 SER A N 1
ATOM 1315 C CA . SER A 1 168 ? 0.519 0.679 -15.828 1.00 93.69 168 SER A CA 1
ATOM 1316 C C . SER A 1 168 ? 0.694 -0.016 -17.176 1.00 93.69 168 SER A C 1
ATOM 1318 O O . SER A 1 168 ? 1.194 0.618 -18.098 1.00 93.69 168 SER A O 1
ATOM 1320 N N . ALA A 1 169 ? 0.233 -1.261 -17.330 1.00 94.31 169 ALA A N 1
ATOM 1321 C CA . ALA A 1 169 ? 0.324 -2.010 -18.586 1.00 94.31 169 ALA A CA 1
ATOM 1322 C C . ALA A 1 169 ? -0.452 -1.363 -19.750 1.00 94.31 169 ALA A C 1
ATOM 1324 O O . ALA A 1 169 ? -0.120 -1.596 -20.909 1.00 94.31 169 ALA A O 1
ATOM 1325 N N . VAL A 1 170 ? -1.442 -0.505 -19.469 1.00 95.25 170 VAL A N 1
ATOM 1326 C CA . VAL A 1 170 ? -2.193 0.230 -20.505 1.00 95.25 170 VAL A CA 1
ATOM 1327 C C . VAL A 1 170 ? -1.275 1.106 -21.374 1.00 95.25 170 VAL A C 1
ATOM 1329 O O . VAL A 1 170 ? -1.590 1.342 -22.544 1.00 95.25 170 VAL A O 1
ATOM 1332 N N . CYS A 1 171 ? -0.110 1.533 -20.862 1.00 94.44 171 CYS A N 1
ATOM 1333 C CA . CYS A 1 171 ? 0.840 2.342 -21.631 1.00 94.44 171 CYS A CA 1
ATOM 1334 C C . CYS A 1 171 ? 1.357 1.636 -22.890 1.00 94.44 171 CYS A C 1
ATOM 1336 O O . CYS A 1 171 ? 1.779 2.319 -23.815 1.00 94.44 171 CYS A O 1
ATOM 1338 N N . PHE A 1 172 ? 1.282 0.303 -22.982 1.00 93.00 172 PHE A N 1
ATOM 1339 C CA . PHE A 1 172 ? 1.656 -0.403 -24.209 1.00 93.00 172 PHE A CA 1
ATOM 1340 C C . PHE A 1 172 ? 0.784 -0.015 -25.409 1.00 93.00 172 PHE A C 1
ATOM 1342 O O . PHE A 1 172 ? 1.266 -0.039 -26.537 1.00 93.00 172 PHE A O 1
ATOM 1349 N N . TRP A 1 173 ? -0.472 0.381 -25.177 1.00 94.31 173 TRP A N 1
ATOM 1350 C CA . TRP A 1 173 ? -1.377 0.844 -26.232 1.00 94.31 173 TRP A CA 1
ATOM 1351 C C . TRP A 1 173 ? -1.438 2.365 -26.323 1.00 94.31 173 TRP A C 1
ATOM 1353 O O . TRP A 1 173 ? -1.491 2.913 -27.420 1.00 94.31 173 TRP A O 1
ATOM 1363 N N . THR A 1 174 ? -1.446 3.063 -25.184 1.00 91.56 174 THR A N 1
ATOM 1364 C CA . THR A 1 174 ? -1.631 4.523 -25.166 1.00 91.56 174 THR A CA 1
ATOM 1365 C C . THR A 1 174 ? -0.322 5.306 -25.233 1.00 91.56 174 THR A C 1
ATOM 1367 O O . THR A 1 174 ? -0.360 6.525 -25.387 1.00 91.56 174 THR A O 1
ATOM 1370 N N . VAL A 1 175 ? 0.828 4.631 -25.104 1.00 85.62 175 VAL A N 1
ATOM 1371 C CA . VAL A 1 175 ? 2.202 5.164 -24.984 1.00 85.62 175 VAL A CA 1
ATOM 1372 C C . VAL A 1 175 ? 2.426 5.993 -23.714 1.00 85.62 175 VAL A C 1
ATOM 1374 O O . VAL A 1 175 ? 3.415 5.801 -23.012 1.00 85.62 175 VAL A O 1
ATOM 1377 N N . ARG A 1 176 ? 1.492 6.883 -23.373 1.00 89.31 176 ARG A N 1
ATOM 1378 C CA . ARG A 1 176 ? 1.463 7.672 -22.138 1.00 89.31 176 ARG A CA 1
ATOM 1379 C C . ARG A 1 176 ? 0.156 7.412 -21.393 1.00 89.31 176 ARG A C 1
ATOM 1381 O O . ARG A 1 176 ? -0.926 7.485 -21.975 1.00 89.31 176 ARG A O 1
ATOM 1388 N N . ASN A 1 177 ? 0.244 7.085 -20.112 1.00 92.44 177 ASN A N 1
ATOM 1389 C CA . ASN A 1 177 ? -0.886 6.826 -19.218 1.00 92.44 177 ASN A CA 1
ATOM 1390 C C . ASN A 1 177 ? -0.688 7.415 -17.809 1.00 92.44 177 ASN A C 1
ATOM 1392 O O . ASN A 1 177 ? -1.433 7.058 -16.897 1.00 92.44 177 ASN A O 1
ATOM 1396 N N . ARG A 1 178 ? 0.257 8.345 -17.609 1.00 90.44 178 ARG A N 1
ATOM 1397 C CA . ARG A 1 178 ? 0.548 8.952 -16.300 1.00 90.44 178 ARG A CA 1
ATOM 1398 C C . ARG A 1 178 ? -0.683 9.473 -15.579 1.00 90.44 178 ARG A C 1
ATOM 1400 O O . ARG A 1 178 ? -0.837 9.234 -14.386 1.00 90.44 178 ARG A O 1
ATOM 1407 N N . SER A 1 179 ? -1.560 10.171 -16.298 1.00 90.00 179 SER A N 1
ATOM 1408 C CA . SER A 1 179 ? -2.802 10.705 -15.734 1.00 90.00 179 SER A CA 1
ATOM 1409 C C . SER A 1 179 ? -3.723 9.584 -15.258 1.00 90.00 179 SER A C 1
ATOM 1411 O O . SER A 1 179 ? -4.265 9.672 -14.164 1.00 90.00 179 SER A O 1
ATOM 1413 N N . LEU A 1 180 ? -3.835 8.496 -16.028 1.00 92.75 180 LEU A N 1
ATOM 1414 C CA . LEU A 1 180 ? -4.623 7.315 -15.667 1.00 92.75 180 LEU A CA 1
ATOM 1415 C C . LEU A 1 180 ? -4.062 6.648 -14.405 1.00 92.75 180 LEU A C 1
ATOM 1417 O O . LEU A 1 180 ? -4.810 6.380 -13.469 1.00 92.75 180 LEU A O 1
ATOM 1421 N N . VAL A 1 181 ? -2.744 6.430 -14.357 1.00 92.25 181 VAL A N 1
ATOM 1422 C CA . VAL A 1 181 ? -2.054 5.905 -13.170 1.00 92.25 181 VAL A CA 1
ATOM 1423 C C . VAL A 1 181 ? -2.316 6.809 -11.973 1.00 92.25 181 VAL A C 1
ATOM 1425 O O . VAL A 1 181 ? -2.691 6.320 -10.911 1.00 92.25 181 VAL A O 1
ATOM 1428 N N . HIS A 1 182 ? -2.183 8.127 -12.132 1.00 89.75 182 HIS A N 1
ATOM 1429 C CA . HIS A 1 182 ? -2.402 9.061 -11.037 1.00 89.75 182 HIS A CA 1
ATOM 1430 C C . HIS A 1 182 ? -3.844 8.991 -10.510 1.00 89.75 182 HIS A C 1
ATOM 1432 O O . HIS A 1 182 ? -4.059 8.822 -9.311 1.00 89.75 182 HIS A O 1
ATOM 1438 N N . THR A 1 183 ? -4.837 9.042 -11.398 1.00 90.25 183 THR A N 1
ATOM 1439 C CA . THR A 1 183 ? -6.253 8.956 -11.023 1.00 90.25 183 THR A CA 1
ATOM 1440 C C . THR A 1 183 ? -6.584 7.618 -10.363 1.00 90.25 183 THR A C 1
ATOM 1442 O O . THR A 1 183 ? -7.150 7.588 -9.273 1.00 9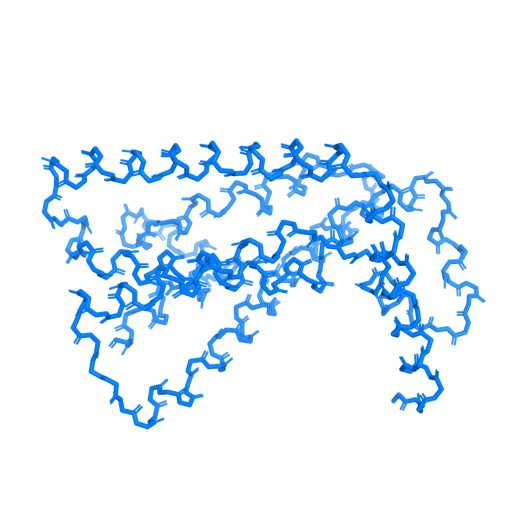0.25 183 THR A O 1
ATOM 1445 N N . VAL A 1 184 ? -6.205 6.493 -10.970 1.00 90.44 184 VAL A N 1
ATOM 1446 C CA . VAL A 1 184 ? -6.608 5.176 -10.459 1.00 90.44 184 VAL A CA 1
ATOM 1447 C C . VAL A 1 184 ? -5.821 4.778 -9.213 1.00 90.44 184 VAL A C 1
ATOM 1449 O O . VAL A 1 184 ? -6.386 4.157 -8.322 1.00 90.44 184 VAL A O 1
ATOM 1452 N N . VAL A 1 185 ? -4.537 5.123 -9.102 1.00 89.00 185 VAL A N 1
ATOM 1453 C CA . VAL A 1 185 ? -3.692 4.691 -7.973 1.00 89.00 185 VAL A CA 1
ATOM 1454 C C . VAL A 1 185 ? -3.744 5.668 -6.804 1.00 89.00 185 VAL A C 1
ATOM 1456 O O . VAL A 1 185 ? -3.667 5.231 -5.657 1.00 89.00 185 VAL A O 1
ATOM 1459 N N . TYR A 1 186 ? -3.834 6.975 -7.059 1.00 85.00 186 TYR A N 1
ATOM 1460 C CA . TYR A 1 186 ? -3.797 7.981 -5.995 1.00 85.00 186 TYR A CA 1
ATOM 1461 C C . TYR A 1 186 ? -5.193 8.468 -5.618 1.00 85.00 186 TYR A C 1
ATOM 1463 O O . TYR A 1 186 ? -5.490 8.503 -4.429 1.00 85.00 186 TYR A O 1
ATOM 1471 N N . SER A 1 187 ? -6.075 8.766 -6.578 1.00 86.12 187 SER A N 1
ATOM 1472 C CA . SER A 1 187 ? -7.423 9.258 -6.241 1.00 86.12 187 SER A CA 1
ATOM 1473 C C . SER A 1 187 ? -8.329 8.174 -5.654 1.00 86.12 187 SER A C 1
ATOM 1475 O O . SER A 1 187 ? -9.177 8.479 -4.824 1.00 86.12 187 SER A O 1
ATOM 1477 N N . SER A 1 188 ? -8.134 6.902 -6.015 1.00 85.06 188 SER A N 1
ATOM 1478 C CA . SER A 1 188 ? -8.920 5.799 -5.436 1.00 85.06 188 SER A CA 1
ATOM 1479 C C . SER A 1 188 ? -8.673 5.586 -3.938 1.00 85.06 188 SER A C 1
ATOM 1481 O O . SER A 1 188 ? -9.544 5.068 -3.242 1.00 85.06 188 SER A O 1
ATOM 1483 N N . LYS A 1 189 ? -7.522 6.030 -3.413 1.00 82.69 189 LYS A N 1
ATOM 1484 C CA . LYS A 1 189 ? -7.202 5.965 -1.978 1.00 82.69 189 LYS A CA 1
ATOM 1485 C C . LYS A 1 189 ? -8.138 6.830 -1.149 1.00 82.69 189 LYS A C 1
ATOM 1487 O O . LYS A 1 189 ? -8.601 6.396 -0.104 1.00 82.69 189 LYS A O 1
ATOM 1492 N N . GLU A 1 190 ? -8.473 8.012 -1.657 1.00 82.31 190 GLU A N 1
ATOM 1493 C CA . GLU A 1 190 ? -9.427 8.915 -1.007 1.00 82.31 190 GLU A CA 1
ATOM 1494 C C . GLU A 1 190 ? -10.812 8.260 -0.886 1.00 82.31 190 GLU A C 1
ATOM 1496 O O . GLU A 1 190 ? -11.551 8.511 0.062 1.00 82.31 190 GLU A O 1
ATOM 1501 N N . MET A 1 191 ? -11.154 7.353 -1.809 1.00 84.31 191 MET A N 1
ATOM 1502 C CA . MET A 1 191 ? -12.432 6.641 -1.781 1.00 84.31 191 MET A CA 1
ATOM 1503 C C . MET A 1 191 ? -12.489 5.592 -0.669 1.00 84.31 191 MET A C 1
ATOM 1505 O O . MET A 1 191 ? -13.554 5.370 -0.098 1.00 84.31 191 MET A O 1
ATOM 1509 N N . ILE A 1 192 ? -11.358 4.962 -0.345 1.00 87.19 192 ILE A N 1
ATOM 1510 C CA . ILE A 1 192 ? -11.267 3.972 0.734 1.00 87.19 192 ILE A CA 1
ATOM 1511 C C . ILE A 1 192 ? -10.842 4.582 2.074 1.00 87.19 192 ILE A C 1
ATOM 1513 O O . ILE A 1 192 ? -10.757 3.856 3.055 1.00 87.19 192 ILE A O 1
ATOM 1517 N N . LEU A 1 193 ? -10.634 5.900 2.160 1.00 83.81 193 LEU A N 1
ATOM 1518 C CA . LEU A 1 193 ? -10.409 6.603 3.430 1.00 83.81 193 LEU A CA 1
ATOM 1519 C C . LEU A 1 193 ? -11.612 6.482 4.381 1.00 83.81 193 LEU A C 1
ATOM 1521 O O . LEU A 1 193 ? -11.465 6.554 5.600 1.00 83.81 193 LEU A O 1
ATOM 1525 N N . TYR A 1 194 ? -12.799 6.288 3.810 1.00 85.38 194 TYR A N 1
ATOM 1526 C CA . TYR A 1 194 ? -14.059 6.193 4.527 1.00 85.38 194 TYR A CA 1
ATOM 1527 C C . TYR A 1 194 ? -14.681 4.796 4.400 1.00 85.38 194 TYR A C 1
ATOM 1529 O O . TYR A 1 194 ? -14.406 4.085 3.427 1.00 85.38 194 TYR A O 1
ATOM 1537 N N . PRO A 1 195 ? -15.561 4.400 5.340 1.00 87.12 195 PRO A N 1
ATOM 1538 C CA . PRO A 1 195 ? -16.267 3.132 5.268 1.00 87.12 195 PRO A CA 1
ATOM 1539 C C . PRO A 1 195 ? -17.085 3.045 3.985 1.00 87.12 195 PRO A C 1
ATOM 1541 O O . PRO A 1 195 ? -17.809 3.974 3.638 1.00 87.12 195 PRO A O 1
ATOM 1544 N N . VAL A 1 196 ? -17.035 1.910 3.290 1.00 90.94 196 VAL A N 1
ATOM 1545 C CA . VAL A 1 196 ? -17.705 1.755 1.985 1.00 90.94 196 VAL A CA 1
ATOM 1546 C C . VAL A 1 196 ? -19.229 1.942 2.093 1.00 90.94 196 VAL A C 1
ATOM 1548 O O . VAL A 1 196 ? -19.884 2.339 1.129 1.00 90.94 196 VAL A O 1
ATOM 1551 N N . THR A 1 197 ? -19.788 1.755 3.290 1.00 89.81 197 THR A N 1
ATOM 1552 C CA . THR A 1 197 ? -21.199 1.984 3.626 1.00 89.81 197 THR A CA 1
ATOM 1553 C C . THR A 1 197 ? -21.666 3.429 3.440 1.00 89.81 197 THR A C 1
ATOM 1555 O O . THR A 1 197 ? -22.870 3.633 3.296 1.00 89.81 197 THR A O 1
ATOM 1558 N N . ILE A 1 198 ? -20.767 4.427 3.386 1.00 88.88 198 ILE A N 1
ATOM 1559 C CA . ILE A 1 198 ? -21.162 5.821 3.106 1.00 88.88 198 ILE A CA 1
ATOM 1560 C C . ILE A 1 198 ? -21.633 6.021 1.661 1.00 88.88 198 ILE A C 1
ATOM 1562 O O . ILE A 1 198 ? -22.342 6.982 1.358 1.00 88.88 198 ILE A O 1
ATOM 1566 N N . TYR A 1 199 ? -21.215 5.141 0.750 1.00 90.06 199 TYR A N 1
ATOM 1567 C CA . TYR A 1 199 ? -21.503 5.277 -0.669 1.00 90.06 199 TYR A CA 1
ATOM 1568 C C . TYR A 1 199 ? -22.797 4.567 -1.067 1.00 90.06 199 TYR A C 1
ATOM 1570 O O . TYR A 1 199 ? -23.248 3.619 -0.426 1.00 90.06 199 TYR A O 1
ATOM 1578 N N . LYS A 1 200 ? -23.377 4.984 -2.198 1.00 93.88 200 LYS A N 1
ATOM 1579 C CA . LYS A 1 200 ? -24.514 4.288 -2.819 1.00 93.88 200 LYS A CA 1
ATOM 1580 C C . LYS A 1 200 ? -24.104 2.896 -3.313 1.00 93.88 200 LYS A C 1
ATOM 1582 O O . LYS A 1 200 ? -22.955 2.683 -3.689 1.00 93.88 200 LYS A O 1
ATOM 1587 N N . MET A 1 201 ? -25.073 1.986 -3.413 1.00 94.25 201 MET A N 1
ATOM 1588 C CA . MET A 1 201 ? -24.870 0.577 -3.786 1.00 94.25 201 MET A CA 1
ATOM 1589 C C . MET A 1 201 ? -23.980 0.367 -5.022 1.00 94.25 201 MET A C 1
ATOM 1591 O O . MET A 1 201 ? -23.086 -0.470 -4.985 1.00 94.25 201 MET A O 1
ATOM 1595 N N . TRP A 1 202 ? -24.165 1.144 -6.095 1.00 94.44 202 TRP A N 1
ATOM 1596 C CA . TRP A 1 202 ? -23.352 1.007 -7.313 1.00 94.44 202 TRP A CA 1
ATOM 1597 C C . TRP A 1 202 ? -21.854 1.228 -7.053 1.00 94.44 202 TRP A C 1
ATOM 1599 O O . TRP A 1 202 ? -21.018 0.519 -7.606 1.00 94.44 202 TRP A O 1
ATOM 1609 N N . MET A 1 203 ? -21.514 2.171 -6.172 1.00 92.00 203 MET A N 1
ATOM 1610 C CA . MET A 1 203 ? -20.134 2.466 -5.801 1.00 92.00 203 MET A CA 1
ATOM 1611 C C . MET A 1 203 ? -19.575 1.391 -4.869 1.00 92.00 203 MET A C 1
ATOM 1613 O O . MET A 1 203 ? -18.415 1.015 -4.994 1.00 92.00 203 MET A O 1
ATOM 1617 N N . GLN A 1 204 ? -20.403 0.841 -3.977 1.00 93.38 204 GLN A N 1
ATOM 1618 C CA . GLN A 1 204 ? -20.006 -0.296 -3.144 1.00 93.38 204 GLN A CA 1
ATOM 1619 C C . GLN A 1 204 ? -19.654 -1.508 -4.016 1.00 93.38 204 GLN A C 1
ATOM 1621 O O . GLN A 1 204 ? -18.588 -2.093 -3.857 1.00 93.38 204 GLN A O 1
ATOM 1626 N N . VAL A 1 205 ? -20.497 -1.835 -5.002 1.00 93.88 205 VAL A N 1
ATOM 1627 C CA . VAL A 1 205 ? -20.228 -2.918 -5.963 1.00 93.88 205 VAL A CA 1
ATOM 1628 C C . VAL A 1 205 ? -18.958 -2.637 -6.767 1.00 93.88 205 VAL A C 1
ATOM 1630 O O . VAL A 1 205 ? -18.133 -3.531 -6.938 1.00 93.88 205 VAL A O 1
ATOM 1633 N N . PHE A 1 206 ? -18.758 -1.397 -7.216 1.00 92.50 206 PHE A N 1
ATOM 1634 C CA . PHE A 1 206 ? -17.549 -0.994 -7.935 1.00 92.50 206 PHE A CA 1
ATOM 1635 C C . PHE A 1 206 ? -16.273 -1.194 -7.096 1.00 92.50 206 PHE A C 1
ATOM 1637 O O . PHE A 1 206 ? -15.308 -1.800 -7.568 1.00 92.50 206 PHE A O 1
ATOM 1644 N N . LEU A 1 207 ? -16.277 -0.738 -5.841 1.00 91.56 207 LEU A N 1
ATOM 1645 C CA . LEU A 1 207 ? -15.130 -0.836 -4.934 1.00 91.56 207 LEU A CA 1
ATOM 1646 C C . LEU A 1 207 ? -14.880 -2.261 -4.426 1.00 91.56 207 LEU A C 1
ATOM 1648 O O . LEU A 1 207 ? -13.737 -2.598 -4.121 1.00 91.56 207 LEU A O 1
ATOM 1652 N N . THR A 1 208 ? -15.912 -3.097 -4.343 1.00 92.38 208 THR A N 1
ATOM 1653 C CA . THR A 1 208 ? -15.797 -4.474 -3.845 1.00 92.38 208 THR A CA 1
ATOM 1654 C C . THR A 1 208 ? -15.492 -5.478 -4.952 1.00 92.38 208 THR A C 1
ATOM 1656 O O . THR A 1 208 ? -14.646 -6.346 -4.763 1.00 92.38 208 THR A O 1
ATOM 1659 N N . ILE A 1 209 ? -16.166 -5.386 -6.098 1.00 90.12 209 ILE A N 1
ATOM 1660 C CA . ILE A 1 209 ? -16.117 -6.420 -7.142 1.00 90.12 209 ILE A CA 1
ATOM 1661 C C . ILE A 1 209 ? -15.169 -6.039 -8.277 1.00 90.12 209 ILE A C 1
ATOM 1663 O O . ILE A 1 209 ? -14.388 -6.879 -8.715 1.00 90.12 209 ILE A O 1
ATOM 1667 N N . LEU A 1 210 ? -15.216 -4.791 -8.758 1.00 87.50 210 LEU A N 1
ATOM 1668 C CA . LEU A 1 210 ? -14.447 -4.399 -9.943 1.00 87.50 210 LEU A CA 1
ATOM 1669 C C . LEU A 1 210 ? -12.989 -4.050 -9.612 1.00 87.50 210 LEU A C 1
ATOM 1671 O O . LEU A 1 210 ? -12.084 -4.514 -10.300 1.00 87.50 210 LEU A O 1
ATOM 1675 N N . PHE A 1 211 ? -12.757 -3.256 -8.561 1.00 85.81 211 PHE A N 1
ATOM 1676 C CA . PHE A 1 211 ? -11.411 -2.811 -8.149 1.00 85.81 211 PHE A CA 1
ATOM 1677 C C . PHE A 1 211 ? -10.856 -3.471 -6.866 1.00 85.81 211 PHE A C 1
ATOM 1679 O O . PHE A 1 211 ? -9.760 -3.125 -6.430 1.00 85.81 211 PHE A O 1
ATOM 1686 N N . PRO A 1 212 ? -11.532 -4.496 -6.329 1.00 90.88 212 PRO A N 1
ATOM 1687 C CA . PRO A 1 212 ? -11.462 -4.997 -4.937 1.00 90.88 212 PRO A CA 1
ATOM 1688 C C . PRO A 1 212 ? -10.844 -4.118 -3.825 1.00 90.88 212 PRO A C 1
ATOM 1690 O O . PRO A 1 212 ? -10.319 -4.643 -2.843 1.00 90.88 212 PRO A O 1
ATOM 1693 N N . LEU A 1 213 ? -10.911 -2.787 -3.907 1.00 92.44 213 LEU A N 1
ATOM 1694 C CA . LEU A 1 213 ? -10.245 -1.890 -2.956 1.00 92.44 213 LEU A CA 1
ATOM 1695 C C . LEU A 1 213 ? -10.873 -1.946 -1.564 1.00 92.44 213 LEU A C 1
ATOM 1697 O O . LEU A 1 213 ? -10.176 -1.744 -0.578 1.00 92.44 213 LEU A O 1
ATOM 1701 N N . ALA A 1 214 ? -12.156 -2.289 -1.458 1.00 93.62 214 ALA A N 1
ATOM 1702 C CA . ALA A 1 214 ? -12.822 -2.456 -0.167 1.00 93.62 214 ALA A CA 1
ATOM 1703 C C . ALA A 1 214 ? -12.193 -3.568 0.703 1.00 93.62 214 ALA A C 1
ATOM 1705 O O . ALA A 1 214 ? -12.276 -3.525 1.931 1.00 93.62 214 ALA A O 1
ATOM 1706 N N . PHE A 1 215 ? -11.531 -4.557 0.088 1.00 94.38 215 PHE A N 1
ATOM 1707 C CA . PHE A 1 215 ? -10.830 -5.630 0.805 1.00 94.38 215 PHE A CA 1
ATOM 1708 C C . PHE A 1 215 ? -9.487 -5.195 1.397 1.00 94.38 215 PHE A C 1
ATOM 1710 O O . PHE A 1 215 ? -8.919 -5.920 2.209 1.00 94.38 215 PHE A O 1
ATOM 1717 N N . VAL A 1 216 ? -8.979 -4.021 1.015 1.00 94.62 216 VAL A N 1
ATOM 1718 C CA . VAL A 1 216 ? -7.726 -3.476 1.550 1.00 94.62 216 VAL A CA 1
ATOM 1719 C C . VAL A 1 216 ? -7.876 -3.085 3.017 1.00 94.62 216 VAL A C 1
ATOM 1721 O O . VAL A 1 216 ? -6.950 -3.292 3.799 1.00 94.62 216 VAL A O 1
ATOM 1724 N N . ASN A 1 217 ? -9.019 -2.507 3.391 1.00 94.12 217 ASN A N 1
ATOM 1725 C CA . ASN A 1 217 ? -9.229 -1.982 4.736 1.00 94.12 217 ASN A CA 1
ATOM 1726 C C . ASN A 1 217 ? -10.635 -2.240 5.283 1.00 94.12 217 ASN A C 1
ATOM 1728 O O . ASN A 1 217 ? -10.739 -2.808 6.357 1.00 94.12 217 ASN A O 1
ATOM 1732 N N . PHE A 1 218 ? -11.704 -1.910 4.557 1.00 94.31 218 PHE A N 1
ATOM 1733 C CA . PHE A 1 218 ? -13.067 -1.901 5.088 1.00 94.31 218 PHE A CA 1
ATOM 1734 C C . PHE A 1 218 ? -13.539 -3.274 5.586 1.00 94.31 218 PHE A C 1
ATOM 1736 O O . PHE A 1 218 ? -13.911 -3.401 6.752 1.00 94.31 218 PHE A O 1
ATOM 1743 N N . TYR A 1 219 ? -13.496 -4.312 4.742 1.00 94.12 219 TYR A N 1
ATOM 1744 C CA . TYR A 1 219 ? -13.932 -5.652 5.163 1.00 94.12 219 TYR A CA 1
ATOM 1745 C C . TYR A 1 219 ? -13.059 -6.243 6.278 1.00 94.12 219 TYR A C 1
ATOM 1747 O O . TYR A 1 219 ? -13.623 -6.764 7.240 1.00 94.12 219 TYR A O 1
ATOM 1755 N N . PRO A 1 220 ? -11.714 -6.144 6.219 1.00 93.38 220 PRO A N 1
ATOM 1756 C CA . PRO A 1 220 ? -10.887 -6.538 7.351 1.00 93.38 220 PRO A CA 1
ATOM 1757 C C . PRO A 1 220 ? -11.194 -5.749 8.626 1.00 93.38 220 PRO A C 1
ATOM 1759 O O . PRO A 1 220 ? -11.343 -6.361 9.676 1.00 93.38 220 PRO A O 1
ATOM 1762 N N . SER A 1 221 ? -11.339 -4.423 8.551 1.00 92.31 221 SER A N 1
ATOM 1763 C CA . SER A 1 221 ? -11.659 -3.572 9.704 1.00 92.31 221 SER A CA 1
ATOM 1764 C C . SER A 1 221 ? -12.962 -3.958 10.382 1.00 92.31 221 SER A C 1
ATOM 1766 O O . SER A 1 221 ? -13.047 -3.837 11.590 1.00 92.31 221 SER A O 1
ATOM 1768 N N . TYR A 1 222 ? -13.948 -4.446 9.631 1.00 90.62 222 TYR A N 1
ATOM 1769 C CA . TYR A 1 222 ? -15.205 -4.924 10.204 1.00 90.62 222 TYR A CA 1
ATOM 1770 C C . TYR A 1 222 ? -15.059 -6.248 10.982 1.00 90.62 222 TYR A C 1
ATOM 1772 O O . TYR A 1 222 ? -15.896 -6.577 11.816 1.00 90.62 222 TYR A O 1
ATOM 1780 N N . TYR A 1 223 ? -14.019 -7.037 10.696 1.00 92.06 223 TYR A N 1
ATOM 1781 C CA . TYR A 1 223 ? -13.743 -8.301 11.387 1.00 92.06 223 TYR A CA 1
ATOM 1782 C C . TYR A 1 223 ? -12.935 -8.124 12.688 1.00 92.06 223 TYR A C 1
ATOM 1784 O O . TYR A 1 223 ? -13.072 -8.927 13.622 1.00 92.06 223 TYR A O 1
ATOM 1792 N N . PHE A 1 224 ? -12.051 -7.123 12.739 1.00 91.31 224 PHE A N 1
ATOM 1793 C CA . PHE A 1 224 ? -11.210 -6.833 13.905 1.00 91.31 224 PHE A CA 1
ATOM 1794 C C . PHE A 1 224 ? -11.991 -6.120 15.002 1.00 91.31 224 PHE A C 1
ATOM 1796 O O . PHE A 1 224 ? -11.826 -6.566 16.165 1.00 91.31 224 PHE A O 1
#

Foldseek 3Di:
DPPVQVVVLVVLLVVQVVVVVVCVVVVVVVVVVVVVVVVVVVVVLVVCVVVDCADLNHGPLLLLQLQLLLLQLVLVLCQQQVLLLCLLVCLLVVVLVVLVPDPDDSSSCSRSNHGDPVSVVSNVSSVVSNVSSCVVVVPDDDPVLVVCSVVLSVVLSCLLNVQSNVQSVCCVPVSDRNVVSCCRNPVVSVVSSDALVVDDPVSSCCCCPVSNVCSSGRVSSVVD

Organism: NCBI:txid652676

Solvent-accessible surface area (backbone atoms only — not comparable to full-atom values): 11693 Å² total; per-residue (Å²): 134,59,78,68,56,57,54,51,45,54,50,42,40,52,51,38,50,52,65,57,64,70,44,57,67,61,48,51,51,52,51,53,53,47,52,53,55,48,51,50,52,51,49,55,49,51,56,46,58,77,75,38,79,52,61,95,83,37,42,65,21,48,48,32,28,28,41,8,40,41,37,26,24,48,11,56,24,30,46,49,41,46,38,41,73,53,39,34,57,34,56,72,69,51,52,46,60,61,38,66,76,40,102,54,62,50,65,64,52,46,34,34,54,40,70,50,73,68,21,58,56,28,36,57,49,9,51,52,30,30,55,50,8,37,60,65,50,61,46,75,84,41,75,67,56,62,63,43,49,61,53,47,42,50,51,21,23,51,52,55,37,48,52,44,49,58,53,37,57,48,16,81,79,62,49,64,40,63,69,57,40,45,48,62,64,55,54,48,49,66,63,62,62,46,64,58,81,77,48,59,69,73,54,37,48,41,33,50,69,75,66,43,52,38,59,40,18,48,58,54,50,75,72,83

InterPro domains:
  IPR010390 ABC-2 transporter-like [PF06182] (36-223)

Secondary structure (DSSP, 8-state):
--HHHHHHHHHHHHHHHHHHHH-HHHHHHHHHHHHHHHHHHHHHHHHHHHH-SEETTEEHHHHHHHHHHHHHHHHHHHHHHGGGGGHHHHHHTTHHHHHHTSSS-HHHHHHTT---HHHHHHHHHHHHHHHHHHHHTT----HHHHHHHHHHHHHHHHHHHHHHHHHHHTHHHHS--HHHHIIIIIIHHHHHSS-GGGS-HHHHHIIIIIS-GGGTTHHHHHH-

pLDDT: mean 87.13, std 7.57, range [55.09, 96.44]

Sequence (224 aa):
MRKKDLRIYLTLITASIRGKMEYKMTFLFMFFALVIYYAGHIGVVLVILAKFTTIAGWSLGEMAFLYGLMVFSQGLTSVFFSSMNEFETLVVNGEFDRLLVRPLNPLGQILSSKFEIISLANFTIGITALCFGSYYAGVQWTFAKALFLPAVLFGAVLIQGGVRLAVSAVCFWTVRNRSLVHTVVYSSKEMILYPVTIYKMWMQVFLTILFPLAFVNFYPSYYF